Protein AF-A0A1Y2CUV8-F1 (afdb_monomer_lite)

Organism: NCBI:txid329046

Structure (mmCIF, N/CA/C/O backbone):
data_AF-A0A1Y2CUV8-F1
#
_entry.id   AF-A0A1Y2CUV8-F1
#
loop_
_atom_site.group_PDB
_atom_site.id
_atom_site.type_symbol
_atom_site.label_atom_id
_atom_site.label_alt_id
_atom_site.label_comp_id
_atom_site.label_asym_id
_atom_site.label_entity_id
_atom_site.label_seq_id
_atom_site.pdbx_PDB_ins_code
_atom_site.Cartn_x
_atom_site.Cartn_y
_atom_site.Cartn_z
_atom_site.occupancy
_atom_site.B_iso_or_equiv
_atom_site.auth_seq_id
_atom_site.auth_comp_id
_atom_site.auth_asym_id
_atom_site.auth_atom_id
_atom_site.pdbx_PDB_model_num
ATOM 1 N N . MET A 1 1 ? -48.046 17.787 11.087 1.00 40.00 1 MET A N 1
ATOM 2 C CA . MET A 1 1 ? -46.856 18.541 11.528 1.00 40.00 1 MET A CA 1
ATOM 3 C C . MET A 1 1 ? -45.745 17.521 11.747 1.00 40.00 1 MET A C 1
ATOM 5 O O . MET A 1 1 ? -45.684 16.914 12.805 1.00 40.00 1 MET A O 1
ATOM 9 N N . ILE A 1 2 ? -44.999 17.199 10.686 1.00 38.56 2 ILE A N 1
ATOM 10 C CA . ILE A 1 2 ? -43.924 16.197 10.710 1.00 38.56 2 ILE A CA 1
ATOM 11 C C . ILE A 1 2 ? -42.654 16.958 11.078 1.00 38.56 2 ILE A C 1
ATOM 13 O O . ILE A 1 2 ? -42.195 17.801 10.313 1.00 38.56 2 ILE A O 1
ATOM 17 N N . LEU A 1 3 ? -42.165 16.726 12.292 1.00 43.28 3 LEU A N 1
ATOM 18 C CA . LEU A 1 3 ? -40.929 17.305 12.794 1.00 43.28 3 LEU A CA 1
ATOM 19 C C . LEU A 1 3 ? -39.775 16.617 12.051 1.00 43.28 3 LEU A C 1
ATOM 21 O O . LEU A 1 3 ? -39.407 15.490 12.374 1.00 43.28 3 LEU A O 1
ATOM 25 N N . ALA A 1 4 ? -39.266 17.266 11.004 1.00 44.38 4 ALA A N 1
ATOM 26 C CA . ALA A 1 4 ? -38.033 16.868 10.341 1.00 44.38 4 ALA A CA 1
ATOM 27 C C . ALA A 1 4 ? -36.888 17.077 11.338 1.00 44.38 4 ALA A C 1
ATOM 29 O O . ALA A 1 4 ? -36.405 18.190 11.535 1.00 44.38 4 ALA A O 1
ATOM 30 N N . LEU A 1 5 ? -36.527 16.005 12.040 1.00 42.97 5 LEU A N 1
ATOM 31 C CA . LEU A 1 5 ? -35.374 15.971 12.921 1.00 42.97 5 LEU A CA 1
ATOM 32 C C . LEU A 1 5 ? -34.133 15.900 12.028 1.00 42.97 5 LEU A C 1
ATOM 34 O O . LEU A 1 5 ? -33.673 14.823 11.655 1.00 42.97 5 LEU A O 1
ATOM 38 N N . THR A 1 6 ? -33.633 17.064 11.623 1.00 44.31 6 THR A N 1
ATOM 39 C CA . THR A 1 6 ? -32.344 17.199 10.949 1.00 44.31 6 THR A CA 1
ATOM 40 C C . THR A 1 6 ? -31.265 16.835 11.967 1.00 44.31 6 THR A C 1
ATOM 42 O O . THR A 1 6 ? -30.785 17.686 12.715 1.00 44.31 6 THR A O 1
ATOM 45 N N . LEU A 1 7 ? -30.925 15.546 12.060 1.00 41.03 7 LEU A N 1
ATOM 46 C CA . LEU A 1 7 ? -29.705 15.103 12.723 1.00 41.03 7 LEU A CA 1
ATOM 47 C C . LEU A 1 7 ? -28.534 15.667 11.919 1.00 41.03 7 LEU A C 1
ATOM 49 O O . LEU A 1 7 ? -28.074 15.073 10.948 1.00 41.03 7 LEU A O 1
ATOM 53 N N . PHE A 1 8 ? -28.062 16.841 12.331 1.00 37.88 8 PHE A N 1
ATOM 54 C CA . PHE A 1 8 ? -26.683 17.224 12.102 1.00 37.88 8 PHE A CA 1
ATOM 55 C C . PHE A 1 8 ? -25.833 16.195 12.844 1.00 37.88 8 PHE A C 1
ATOM 57 O O . PHE A 1 8 ? -25.572 16.328 14.039 1.00 37.88 8 PHE A O 1
ATOM 64 N N . PHE A 1 9 ? -25.430 15.138 12.140 1.00 38.78 9 PHE A N 1
ATOM 65 C CA . PHE A 1 9 ? -24.217 14.430 12.499 1.00 38.78 9 PHE A CA 1
ATOM 66 C C . PHE A 1 9 ? -23.108 15.466 12.384 1.00 38.78 9 PHE A C 1
ATOM 68 O O . PHE A 1 9 ? -22.602 15.749 11.299 1.00 38.78 9 PHE A O 1
ATOM 75 N N . ILE A 1 10 ? -22.788 16.100 13.512 1.00 39.91 10 ILE A N 1
ATOM 76 C CA . ILE A 1 10 ? -21.506 16.754 13.697 1.00 39.91 10 ILE A CA 1
ATOM 77 C C . ILE A 1 10 ? -20.516 15.603 13.590 1.00 39.91 10 ILE A C 1
ATOM 79 O O . ILE A 1 10 ? -20.228 14.913 14.568 1.00 39.91 10 ILE A O 1
ATOM 83 N N . SER A 1 11 ? -20.086 15.334 12.358 1.00 42.62 11 SER A N 1
ATOM 84 C CA . SER A 1 11 ? -18.884 14.578 12.085 1.00 42.62 11 SER A CA 1
ATOM 85 C C . SER A 1 11 ? -17.785 15.417 12.703 1.00 42.62 11 SER A C 1
ATOM 87 O O . SER A 1 11 ? -17.250 16.335 12.084 1.00 42.62 11 SER A O 1
ATOM 89 N N . SER A 1 12 ? -17.553 15.189 13.993 1.00 43.88 12 SER A N 1
ATOM 90 C CA . SER A 1 12 ? -16.354 15.623 14.674 1.00 43.88 12 SER A CA 1
ATOM 91 C C . SER A 1 12 ? -15.252 14.865 13.957 1.00 43.88 12 SER A C 1
ATOM 93 O O . SER A 1 12 ? -14.892 13.764 14.364 1.00 43.88 12 SER A O 1
ATOM 95 N N . ALA A 1 13 ? -14.789 15.408 12.830 1.00 48.25 13 ALA A N 1
ATOM 96 C CA . ALA A 1 13 ? -13.475 15.137 12.294 1.00 48.25 13 ALA A CA 1
ATOM 97 C C . ALA A 1 13 ? -12.534 15.525 13.434 1.00 48.25 13 ALA A C 1
ATOM 99 O O . ALA A 1 13 ? -12.176 16.688 13.610 1.00 48.25 13 ALA A O 1
ATOM 100 N N . SER A 1 14 ? -12.347 14.572 14.347 1.00 52.50 14 SER A N 1
ATOM 101 C CA . SER A 1 14 ? -11.636 14.756 15.592 1.00 52.50 14 SER A CA 1
ATOM 102 C C . SER A 1 14 ? -10.249 15.169 15.177 1.00 52.50 14 SER A C 1
ATOM 104 O O . SER A 1 14 ? -9.612 14.431 14.423 1.00 52.50 14 SER A O 1
ATOM 106 N N . ALA A 1 15 ? -9.844 16.362 15.599 1.00 58.09 15 ALA A N 1
ATOM 107 C CA . ALA A 1 15 ? -8.539 16.909 15.297 1.00 58.09 15 ALA A CA 1
ATOM 108 C C . ALA A 1 15 ? -7.475 15.803 15.373 1.00 58.09 15 ALA A C 1
ATOM 110 O O . ALA A 1 15 ? -7.456 15.030 16.335 1.00 58.09 15 ALA A O 1
ATOM 111 N N . GLN A 1 16 ? -6.610 15.746 14.354 1.00 70.44 16 GLN A N 1
ATOM 112 C CA . GLN A 1 16 ? -5.454 14.844 14.247 1.00 70.44 16 GLN A CA 1
ATOM 113 C C . GLN A 1 16 ? -4.691 14.717 15.578 1.00 70.44 16 GLN A C 1
ATOM 115 O O . GLN A 1 16 ? -4.177 13.652 15.925 1.00 70.44 16 GLN A O 1
ATOM 120 N N . TYR A 1 17 ? -4.698 15.816 16.334 1.00 78.62 17 TYR A N 1
ATOM 121 C CA . TYR A 1 17 ? -4.107 15.985 17.639 1.00 78.62 17 TYR A CA 1
ATOM 122 C C . TYR A 1 17 ? -5.099 16.631 18.616 1.00 78.62 17 TYR A C 1
ATOM 124 O O . TYR A 1 17 ? -5.660 17.694 18.346 1.00 78.62 17 TYR A O 1
ATOM 132 N N . THR A 1 18 ? -5.273 16.027 19.789 1.00 82.69 18 THR A N 1
ATOM 133 C CA . THR A 1 18 ? -5.926 16.655 20.945 1.00 82.69 18 THR A CA 1
ATOM 134 C C . THR A 1 18 ? -5.019 16.493 22.166 1.00 82.69 18 THR A C 1
ATOM 136 O O . THR A 1 18 ? -4.796 15.357 22.589 1.00 82.69 18 THR A O 1
ATOM 139 N N . PRO A 1 19 ? -4.497 17.582 22.769 1.00 83.25 19 PRO A N 1
ATOM 140 C CA . PRO A 1 19 ? -3.666 17.490 23.969 1.00 83.25 19 PRO A CA 1
ATOM 141 C C . PRO A 1 19 ? -4.348 16.678 25.080 1.00 83.25 19 PRO A C 1
ATOM 143 O O . PRO A 1 19 ? -5.466 16.992 25.486 1.00 83.25 19 PRO A O 1
ATOM 146 N N . GLY A 1 20 ? -3.682 15.627 25.567 1.00 84.44 20 GLY A N 1
ATOM 147 C CA . GLY A 1 20 ? -4.228 14.724 26.594 1.00 84.44 20 GLY A CA 1
ATOM 148 C C . GLY A 1 20 ? -5.343 13.783 26.112 1.00 84.44 20 GLY A C 1
ATOM 149 O O . GLY A 1 20 ? -5.935 13.078 26.927 1.00 84.44 20 GLY A O 1
ATOM 150 N N . GLY A 1 21 ? -5.635 13.771 24.810 1.00 88.19 21 GLY A N 1
ATOM 151 C CA . GLY A 1 21 ? -6.580 12.860 24.178 1.00 88.19 21 GLY A CA 1
ATOM 152 C C . GLY A 1 21 ? -6.030 11.438 23.983 1.00 88.19 21 GLY A C 1
ATOM 153 O O . GLY A 1 21 ? -4.902 11.129 24.385 1.00 88.19 21 GLY A O 1
ATOM 154 N N . PRO A 1 22 ? -6.823 10.548 23.360 1.00 90.38 22 PRO A N 1
ATOM 155 C CA . PRO A 1 22 ? -6.358 9.216 22.980 1.00 90.38 22 PRO A CA 1
ATOM 156 C C . PRO A 1 22 ? -5.118 9.286 22.076 1.00 90.38 22 PRO A C 1
ATOM 158 O O . PRO A 1 22 ? -4.908 10.262 21.362 1.00 90.38 22 PRO A O 1
ATOM 161 N N . THR A 1 23 ? -4.288 8.242 22.118 1.00 92.38 23 THR A N 1
ATOM 162 C CA . THR A 1 23 ? -3.037 8.167 21.348 1.00 92.38 23 THR A CA 1
ATOM 163 C C . THR A 1 23 ? -2.985 6.872 20.552 1.00 92.38 23 THR A C 1
ATOM 165 O O . THR A 1 23 ? -3.109 5.788 21.124 1.00 92.38 23 THR A O 1
ATOM 168 N N . GLN A 1 24 ? -2.788 6.984 19.241 1.00 91.00 24 GLN A N 1
ATOM 169 C CA . GLN A 1 24 ? -2.508 5.846 18.376 1.00 91.00 24 GLN A CA 1
ATOM 170 C C . GLN A 1 24 ? -1.082 5.350 18.635 1.00 91.00 24 GLN A C 1
ATOM 172 O O . GLN A 1 24 ? -0.144 6.136 18.778 1.00 91.00 24 GLN A O 1
ATOM 177 N N . ALA A 1 25 ? -0.905 4.030 18.688 1.00 89.94 25 ALA A N 1
ATOM 178 C CA . ALA A 1 25 ? 0.409 3.440 18.915 1.00 89.94 25 ALA A CA 1
ATOM 179 C C . ALA A 1 25 ? 1.427 3.907 17.855 1.00 89.94 25 ALA A C 1
ATOM 181 O O . ALA A 1 25 ? 1.140 3.889 16.661 1.00 89.94 25 ALA A O 1
ATOM 182 N N . GLY A 1 26 ? 2.617 4.311 18.310 1.00 88.12 26 GLY A N 1
ATOM 183 C CA . GLY A 1 26 ? 3.701 4.807 17.454 1.00 88.12 26 GLY A CA 1
ATOM 184 C C . GLY A 1 26 ? 3.678 6.316 17.171 1.00 88.12 26 GLY A C 1
ATOM 185 O O . GLY A 1 26 ? 4.661 6.828 16.632 1.00 88.12 26 GLY A O 1
ATOM 186 N N . LEU A 1 27 ? 2.623 7.031 17.583 1.00 90.12 27 LEU A N 1
ATOM 187 C CA . LEU A 1 27 ? 2.508 8.488 17.458 1.00 90.12 27 LEU A CA 1
ATOM 188 C C . LEU A 1 27 ? 2.759 9.216 18.796 1.00 90.12 27 LEU A C 1
ATOM 190 O O . LEU A 1 27 ? 2.690 8.594 19.862 1.00 90.12 27 LEU A O 1
ATOM 194 N N . PRO A 1 28 ? 3.047 10.533 18.767 1.00 91.19 28 PRO A N 1
ATOM 195 C CA . PRO A 1 28 ? 3.133 11.362 19.969 1.00 91.19 28 PRO A CA 1
ATOM 196 C C . PRO A 1 28 ? 1.834 11.376 20.803 1.00 91.19 28 PRO A C 1
ATOM 198 O O . PRO A 1 28 ? 0.748 11.153 20.263 1.00 91.19 28 PRO A O 1
ATOM 201 N N . PRO A 1 29 ? 1.902 11.681 22.116 1.00 93.06 29 PRO A N 1
ATOM 202 C CA . PRO A 1 29 ? 0.719 11.759 22.973 1.00 93.06 29 PRO A CA 1
ATOM 203 C C . PRO A 1 29 ? -0.353 12.705 22.424 1.00 93.06 29 PRO A C 1
ATOM 205 O O . PRO A 1 29 ? -0.063 13.856 22.122 1.00 93.06 29 PRO A O 1
ATOM 208 N N . GLY A 1 30 ? -1.597 12.236 22.349 1.00 90.25 30 GLY A N 1
ATOM 209 C CA . GLY A 1 30 ? -2.744 12.990 21.837 1.00 90.25 30 GLY A CA 1
ATOM 210 C C . GLY A 1 30 ? -2.946 12.908 20.322 1.00 90.25 30 GLY A C 1
ATOM 211 O O . GLY A 1 30 ? -3.922 13.469 19.829 1.00 90.25 30 GLY A O 1
ATOM 212 N N . CYS A 1 31 ? -2.059 12.228 19.588 1.00 89.81 31 CYS A N 1
ATOM 213 C CA . CYS A 1 31 ? -2.185 12.009 18.148 1.00 89.81 31 CYS A CA 1
ATOM 214 C C . CYS A 1 31 ? -2.907 10.699 17.837 1.00 89.81 31 CYS A C 1
ATOM 216 O O . CYS A 1 31 ? -2.536 9.640 18.345 1.00 89.81 31 CYS A O 1
ATOM 218 N N . VAL A 1 32 ? -3.909 10.751 16.960 1.00 88.62 32 VAL A N 1
ATOM 219 C CA . VAL A 1 32 ? -4.725 9.579 16.576 1.00 88.62 32 VAL A CA 1
ATOM 220 C C . VAL A 1 32 ? -4.541 9.143 15.120 1.00 88.62 32 VAL A C 1
ATOM 222 O O . VAL A 1 32 ? -5.131 8.152 14.696 1.00 88.62 32 VAL A O 1
ATOM 225 N N . GLY A 1 33 ? -3.717 9.860 14.363 1.00 82.69 33 GLY A N 1
ATOM 226 C CA . GLY A 1 33 ? -3.325 9.537 12.997 1.00 82.69 33 GLY A CA 1
ATOM 227 C C . GLY A 1 33 ? -2.499 10.662 12.400 1.00 82.69 33 GLY A C 1
ATOM 228 O O . GLY A 1 33 ? -2.077 11.581 13.105 1.00 82.69 33 GLY A O 1
ATOM 229 N N . SER A 1 34 ? -2.288 10.590 11.098 1.00 70.19 34 SER A N 1
ATOM 230 C CA . SER A 1 34 ? -1.404 11.504 10.387 1.00 70.19 34 SER A CA 1
ATOM 231 C C . SER A 1 34 ? -2.132 12.474 9.455 1.00 70.19 34 SER A C 1
ATOM 233 O O . SER A 1 34 ? -1.503 13.133 8.635 1.00 70.19 34 SER A O 1
ATOM 235 N N . TYR A 1 35 ? -3.458 12.587 9.594 1.00 67.88 35 TYR A N 1
ATOM 236 C CA . TYR A 1 35 ? -4.241 13.361 8.645 1.00 67.88 35 TYR A CA 1
ATOM 237 C C . TYR A 1 35 ? -3.972 14.863 8.739 1.00 67.88 35 TYR A C 1
ATOM 239 O O . TYR A 1 35 ? -4.232 15.460 9.786 1.00 67.88 35 TYR A O 1
ATOM 247 N N . PRO A 1 36 ? -3.548 15.493 7.645 1.00 59.38 36 PRO A N 1
ATOM 248 C CA . PRO A 1 36 ? -3.366 16.930 7.600 1.00 59.38 36 PRO A CA 1
ATOM 249 C C . PRO A 1 36 ? -4.721 17.657 7.752 1.00 59.38 36 PRO A C 1
ATOM 251 O O . PRO A 1 36 ? -5.734 17.252 7.189 1.00 59.38 36 PRO A O 1
ATOM 254 N N . ASP A 1 37 ? -4.765 18.729 8.551 1.00 66.19 37 ASP A N 1
ATOM 255 C CA . ASP A 1 37 ? -5.958 19.574 8.754 1.00 66.19 37 ASP A CA 1
ATOM 256 C C . ASP A 1 37 ? -6.556 20.003 7.394 1.00 66.19 37 ASP A C 1
ATOM 258 O O . ASP A 1 37 ? -5.984 20.844 6.703 1.00 66.19 37 ASP A O 1
ATOM 262 N N . ILE A 1 38 ? -7.693 19.411 6.988 1.00 64.81 38 ILE A N 1
ATOM 263 C CA . ILE A 1 38 ? -8.296 19.606 5.653 1.00 64.81 38 ILE A CA 1
ATOM 264 C C . ILE A 1 38 ? -8.525 21.096 5.336 1.00 64.81 38 ILE A C 1
ATOM 266 O O . ILE A 1 38 ? -8.096 21.546 4.266 1.00 64.81 38 ILE A O 1
ATOM 270 N N . PRO A 1 39 ? -9.162 21.899 6.219 1.00 70.81 39 PRO A N 1
ATOM 271 C CA . PRO A 1 39 ? -9.227 23.349 6.049 1.00 70.81 39 PRO A CA 1
ATOM 272 C C . PRO A 1 39 ? -7.868 24.001 5.778 1.00 70.81 39 PRO A C 1
ATOM 274 O O . PRO A 1 39 ? -7.750 24.824 4.866 1.00 70.81 39 PRO A O 1
ATOM 277 N N . LYS A 1 40 ? -6.834 23.623 6.535 1.00 71.88 40 LYS A N 1
ATOM 278 C CA . LYS A 1 40 ? -5.474 24.144 6.362 1.00 71.88 40 LYS A CA 1
ATOM 279 C C . LYS A 1 40 ? -4.867 23.727 5.027 1.00 71.88 40 LYS A C 1
ATOM 281 O O . LYS A 1 40 ? -4.256 24.564 4.367 1.00 71.88 40 LYS A O 1
ATOM 286 N N . CYS A 1 41 ? -5.054 22.488 4.592 1.00 69.00 41 CYS A N 1
ATOM 287 C CA . CYS A 1 41 ? -4.571 22.037 3.293 1.00 69.00 41 CYS A CA 1
ATOM 288 C C . CYS A 1 41 ? -5.210 22.800 2.152 1.00 69.00 41 CYS A C 1
ATOM 290 O O . CYS A 1 41 ? -4.512 23.330 1.294 1.00 69.00 41 CYS A O 1
ATOM 292 N N . ARG A 1 42 ? -6.540 22.916 2.172 1.00 67.75 42 ARG A N 1
ATOM 293 C CA . ARG A 1 42 ? -7.285 23.656 1.158 1.00 67.75 42 ARG A CA 1
ATOM 294 C C . ARG A 1 42 ? -6.805 25.105 1.077 1.00 67.75 42 ARG A C 1
ATOM 296 O O . ARG A 1 42 ? -6.646 25.637 -0.016 1.00 67.75 42 ARG A O 1
ATOM 303 N N . ALA A 1 43 ? -6.518 25.726 2.223 1.00 76.06 43 ALA A N 1
ATOM 304 C CA . ALA A 1 43 ? -5.980 27.084 2.290 1.00 76.06 43 ALA A CA 1
ATOM 305 C C . ALA A 1 43 ? -4.546 27.218 1.741 1.00 76.06 43 ALA A C 1
ATOM 307 O O . ALA A 1 43 ? -4.158 28.310 1.333 1.00 76.06 43 ALA A O 1
ATOM 308 N N . ASN A 1 44 ? -3.771 26.132 1.707 1.00 68.44 44 ASN A N 1
ATOM 309 C CA . ASN A 1 44 ? -2.377 26.118 1.262 1.00 68.44 44 ASN A CA 1
ATOM 310 C C . ASN A 1 44 ? -2.171 25.297 -0.025 1.00 68.44 44 ASN A C 1
ATOM 312 O O . ASN A 1 44 ? -1.088 24.763 -0.253 1.00 68.44 44 ASN A O 1
ATOM 316 N N . ASN A 1 45 ? -3.198 25.193 -0.878 1.00 65.44 45 ASN A N 1
ATOM 317 C CA . ASN A 1 45 ? -3.139 24.447 -2.143 1.00 65.44 45 ASN A CA 1
ATOM 318 C C . ASN A 1 45 ? -2.631 23.003 -1.959 1.00 65.44 45 ASN A C 1
ATOM 320 O O . ASN A 1 45 ? -1.755 22.540 -2.687 1.00 65.44 45 ASN A O 1
ATOM 324 N N . TRP A 1 46 ? -3.159 22.338 -0.929 1.00 61.38 46 TRP A N 1
ATOM 325 C CA . TRP A 1 46 ? -2.853 20.964 -0.523 1.00 61.38 46 TRP A CA 1
ATOM 326 C C . TRP A 1 46 ? -1.410 20.721 -0.061 1.00 61.38 46 TRP A C 1
ATOM 328 O O . TRP A 1 46 ? -1.017 19.584 0.162 1.00 61.38 46 TRP A O 1
ATOM 338 N N . PHE A 1 47 ? -0.642 21.787 0.174 1.00 62.56 47 PHE A N 1
ATOM 339 C CA . PHE A 1 47 ? 0.697 21.732 0.753 1.00 62.56 47 PHE A CA 1
ATOM 340 C C . PHE A 1 47 ? 0.661 22.192 2.214 1.00 62.56 47 PHE A C 1
ATOM 342 O O . PHE A 1 47 ? 0.230 23.305 2.493 1.00 62.56 47 PHE A O 1
ATOM 349 N N . ILE A 1 48 ? 1.137 21.390 3.171 1.00 64.00 48 ILE A N 1
ATOM 350 C CA . ILE A 1 48 ? 1.314 21.867 4.553 1.00 64.00 48 ILE A CA 1
ATOM 351 C C . ILE A 1 48 ? 2.785 22.249 4.770 1.00 64.00 48 ILE A C 1
ATOM 353 O O . ILE A 1 48 ? 3.637 21.365 4.801 1.00 64.00 48 ILE A O 1
ATOM 357 N N . PRO A 1 49 ? 3.105 23.547 4.948 1.00 65.56 49 PRO A N 1
ATOM 358 C CA . PRO A 1 49 ? 4.480 23.990 5.192 1.00 65.56 49 PRO A CA 1
ATOM 359 C C . PRO A 1 49 ? 4.959 23.727 6.627 1.00 65.56 49 PRO A C 1
ATOM 361 O O . PRO A 1 49 ? 6.158 23.779 6.896 1.00 65.56 49 PRO A O 1
ATOM 364 N N . ASP A 1 50 ? 4.032 23.487 7.553 1.00 72.88 50 ASP A N 1
ATOM 365 C CA . ASP A 1 50 ? 4.344 23.306 8.967 1.00 72.88 50 ASP A CA 1
ATOM 366 C C . ASP A 1 50 ? 4.751 21.862 9.268 1.00 72.88 50 ASP A C 1
ATOM 368 O O . ASP A 1 50 ? 4.217 20.918 8.688 1.00 72.88 50 ASP A O 1
ATOM 372 N N . ALA A 1 51 ? 5.659 21.685 10.228 1.00 75.69 51 ALA A N 1
ATOM 373 C CA . ALA A 1 51 ? 6.005 20.359 10.726 1.00 75.69 51 ALA A CA 1
ATOM 374 C C . ALA A 1 51 ? 4.764 19.661 11.311 1.00 75.69 51 ALA A C 1
ATOM 376 O O . ALA A 1 51 ? 4.028 20.273 12.089 1.00 75.69 51 ALA A O 1
ATOM 377 N N . ASP A 1 52 ? 4.551 18.388 10.960 1.00 79.75 52 ASP A N 1
ATOM 378 C CA . ASP A 1 52 ? 3.445 17.603 11.511 1.00 79.75 52 ASP A CA 1
ATOM 379 C C . ASP A 1 52 ? 3.680 17.361 13.018 1.00 79.75 52 ASP A C 1
ATOM 381 O O . ASP A 1 52 ? 4.640 16.671 13.382 1.00 79.75 52 ASP A O 1
ATOM 385 N N . PRO A 1 53 ? 2.831 17.897 13.921 1.00 81.38 53 PRO A N 1
ATOM 386 C CA . PRO A 1 53 ? 2.948 17.633 15.356 1.00 81.38 53 PRO A CA 1
ATOM 387 C C . PRO A 1 53 ? 2.774 16.148 15.708 1.00 81.38 53 PRO A C 1
ATOM 389 O O . PRO A 1 53 ? 3.184 15.731 16.791 1.00 81.38 53 PRO A O 1
ATOM 392 N N . CYS A 1 54 ? 2.189 15.358 14.808 1.00 85.38 54 CYS A N 1
ATOM 393 C CA . CYS A 1 54 ? 2.011 13.920 14.930 1.00 85.38 54 CYS A CA 1
ATOM 394 C C . CYS A 1 54 ? 3.064 13.105 14.176 1.00 85.38 54 CYS A C 1
ATOM 396 O O . CYS A 1 54 ? 2.861 11.907 13.972 1.00 85.38 54 CYS A O 1
ATOM 398 N N . TYR A 1 55 ? 4.204 13.712 13.823 1.00 86.44 55 TYR A N 1
ATOM 399 C CA . TYR A 1 55 ? 5.344 12.970 13.294 1.00 86.44 55 TYR A CA 1
ATOM 400 C C . TYR A 1 55 ? 5.717 11.806 14.235 1.00 86.44 55 TYR A C 1
ATOM 402 O O . TYR A 1 55 ? 5.852 12.023 15.446 1.00 86.44 55 TYR A O 1
ATOM 410 N N . PRO A 1 56 ? 5.878 10.570 13.725 1.00 86.75 56 PRO A N 1
ATOM 411 C CA . PRO A 1 56 ? 6.074 9.397 14.555 1.00 86.75 56 PRO A CA 1
ATOM 412 C C . PRO A 1 56 ? 7.305 9.538 15.437 1.00 86.75 56 PRO A C 1
ATOM 414 O O . PRO A 1 56 ? 8.368 9.977 15.006 1.00 86.75 56 PRO A O 1
ATOM 417 N N . VAL A 1 57 ? 7.194 9.051 16.669 1.00 86.31 57 VAL A N 1
ATOM 418 C CA . VAL A 1 57 ? 8.343 8.937 17.586 1.00 86.31 57 VAL A CA 1
ATOM 419 C C . VAL A 1 57 ? 9.221 7.716 17.270 1.00 86.31 57 VAL A C 1
ATOM 421 O O . VAL A 1 57 ? 10.147 7.395 18.011 1.00 86.31 57 VAL A O 1
ATOM 424 N N . THR A 1 58 ? 8.898 7.004 16.189 1.00 87.69 58 THR A N 1
ATOM 425 C CA . THR A 1 58 ? 9.554 5.777 15.724 1.00 87.69 58 THR A CA 1
ATOM 426 C C . THR A 1 58 ? 10.169 5.988 14.337 1.00 87.69 58 THR A C 1
ATOM 428 O O . THR A 1 58 ? 10.185 7.102 13.818 1.00 87.69 58 THR A O 1
ATOM 431 N N . SER A 1 59 ? 10.731 4.935 13.739 1.00 89.50 59 SER A N 1
ATOM 432 C CA . SER A 1 59 ? 11.239 4.993 12.367 1.00 89.50 59 SER A CA 1
ATOM 433 C C . SER A 1 59 ? 10.119 5.257 11.362 1.00 89.50 59 SER A C 1
ATOM 435 O O . SER A 1 59 ? 9.008 4.759 11.530 1.00 89.50 59 SER A O 1
ATOM 437 N N . VAL A 1 60 ? 10.451 5.959 10.279 1.00 88.81 60 VAL A N 1
ATOM 438 C CA . VAL A 1 60 ? 9.617 6.045 9.077 1.00 88.81 60 VAL A CA 1
ATOM 439 C C . VAL A 1 60 ? 10.258 5.161 7.995 1.00 88.81 60 VAL A C 1
ATOM 441 O O . VAL A 1 60 ? 11.455 5.320 7.744 1.00 88.81 60 VAL A O 1
ATOM 444 N N . PRO A 1 61 ? 9.513 4.229 7.375 1.00 92.06 61 PRO A N 1
ATOM 445 C CA . PRO A 1 61 ? 8.090 3.966 7.592 1.00 92.06 61 PRO A CA 1
ATOM 446 C C . PRO A 1 61 ? 7.770 3.313 8.944 1.00 92.06 61 PRO A C 1
ATOM 448 O O . PRO A 1 61 ? 8.558 2.519 9.473 1.00 92.06 61 PRO A O 1
ATOM 451 N N . MET A 1 62 ? 6.599 3.638 9.494 1.00 92.56 62 MET A N 1
ATOM 452 C CA . MET A 1 62 ? 6.141 3.110 10.780 1.00 92.56 62 MET A CA 1
ATOM 453 C C . MET A 1 62 ? 5.942 1.590 10.723 1.00 92.56 62 MET A C 1
ATOM 455 O O . MET A 1 62 ? 5.475 1.073 9.702 1.00 92.56 62 MET A O 1
ATOM 459 N N . PRO A 1 63 ? 6.227 0.854 11.819 1.00 93.88 63 PRO A N 1
ATOM 460 C CA . PRO A 1 63 ? 5.814 -0.538 11.944 1.00 93.88 63 PRO A CA 1
ATOM 461 C C . PRO A 1 63 ? 4.326 -0.684 11.645 1.00 93.88 63 PRO A C 1
ATOM 463 O O . PRO A 1 63 ? 3.492 0.020 12.213 1.00 93.88 63 PRO A O 1
ATOM 466 N N . GLY A 1 64 ? 4.006 -1.601 10.741 1.00 94.38 64 GLY A N 1
ATOM 467 C CA . GLY A 1 64 ? 2.648 -1.827 10.284 1.00 94.38 64 GLY A CA 1
ATOM 468 C C . GLY A 1 64 ? 2.183 -0.939 9.135 1.00 94.38 64 GLY A C 1
ATOM 469 O O . GLY A 1 64 ? 1.069 -1.134 8.684 1.00 94.38 64 GLY A O 1
ATOM 470 N N . GLN A 1 65 ? 3.003 -0.025 8.622 1.00 94.62 65 GLN A N 1
ATOM 471 C CA . GLN A 1 65 ? 2.704 0.762 7.412 1.00 94.62 65 GLN A CA 1
ATOM 472 C C . GLN A 1 65 ? 3.760 0.547 6.316 1.00 94.62 65 GLN A C 1
ATOM 474 O O . GLN A 1 65 ? 3.943 1.363 5.412 1.00 94.62 65 GLN A O 1
ATOM 479 N N . GLN A 1 66 ? 4.504 -0.553 6.433 1.00 95.44 66 GLN A N 1
ATOM 480 C CA . GLN A 1 66 ? 5.521 -0.972 5.481 1.00 95.44 66 GLN A CA 1
ATOM 481 C C . GLN A 1 66 ? 4.920 -1.939 4.463 1.00 95.44 66 GLN A C 1
ATOM 483 O O . GLN A 1 66 ? 4.351 -2.966 4.847 1.00 95.44 66 GLN A O 1
ATOM 488 N N . VAL A 1 67 ? 5.059 -1.644 3.177 1.00 96.69 67 VAL A N 1
ATOM 489 C CA . VAL A 1 67 ? 4.615 -2.519 2.087 1.00 96.69 67 VAL A CA 1
ATOM 490 C C . VAL A 1 67 ? 5.799 -3.197 1.404 1.00 96.69 67 VAL A C 1
ATOM 492 O O . VAL A 1 67 ? 6.927 -2.706 1.441 1.00 96.69 67 VAL A O 1
ATOM 495 N N . TYR A 1 68 ? 5.553 -4.339 0.767 1.00 97.88 68 TYR A N 1
ATOM 496 C CA . TYR A 1 68 ? 6.530 -4.999 -0.097 1.00 97.88 68 TYR A CA 1
ATOM 497 C C . TYR A 1 68 ? 5.822 -5.764 -1.220 1.00 97.88 68 TYR A C 1
ATOM 499 O O . TYR A 1 68 ? 4.652 -6.125 -1.093 1.00 97.88 68 TYR A O 1
ATOM 507 N N . ILE A 1 69 ? 6.542 -6.047 -2.306 1.00 98.00 69 ILE A N 1
ATOM 508 C CA . ILE A 1 69 ? 6.105 -6.911 -3.408 1.00 98.00 69 ILE A CA 1
ATOM 509 C C . ILE A 1 69 ? 7.232 -7.887 -3.727 1.00 98.00 69 ILE A C 1
ATOM 511 O O . ILE A 1 69 ? 8.276 -7.493 -4.248 1.00 98.00 69 ILE A O 1
ATOM 515 N N . ARG A 1 70 ? 7.028 -9.172 -3.447 1.00 96.56 70 ARG A N 1
ATOM 516 C CA . ARG A 1 70 ? 7.961 -10.229 -3.853 1.00 96.56 70 ARG A CA 1
ATOM 517 C C . ARG A 1 70 ? 7.444 -10.971 -5.080 1.00 96.56 70 ARG A C 1
ATOM 519 O O . ARG A 1 70 ? 8.170 -11.098 -6.061 1.00 96.56 70 ARG A O 1
ATOM 526 N N . ASP A 1 71 ? 6.202 -11.433 -5.011 1.00 96.81 71 ASP A N 1
ATOM 527 C CA . ASP A 1 71 ? 5.502 -12.158 -6.070 1.00 96.81 71 ASP A CA 1
ATOM 528 C C . ASP A 1 71 ? 3.981 -12.043 -5.877 1.00 96.81 71 ASP A C 1
ATOM 530 O O . ASP A 1 71 ? 3.506 -11.350 -4.976 1.00 96.81 71 ASP A O 1
ATOM 534 N N . GLU A 1 72 ? 3.196 -12.704 -6.727 1.00 96.69 72 GLU A N 1
ATOM 535 C CA . GLU A 1 72 ? 1.734 -12.616 -6.714 1.00 96.69 72 GLU A CA 1
ATOM 536 C C . GLU A 1 72 ? 1.062 -13.279 -5.499 1.00 96.69 72 GLU A C 1
ATOM 538 O O . GLU A 1 72 ? -0.156 -13.199 -5.341 1.00 96.69 72 GLU A O 1
ATOM 543 N N . LYS A 1 73 ? 1.840 -13.940 -4.637 1.00 96.50 73 LYS A N 1
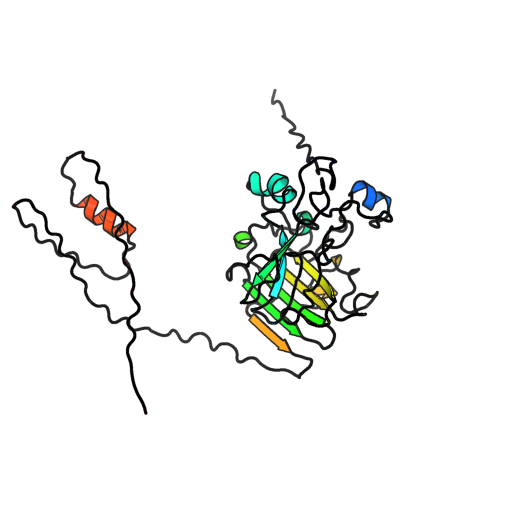ATOM 544 C CA . LYS A 1 73 ? 1.393 -14.613 -3.408 1.00 96.50 73 LYS A CA 1
ATOM 545 C C . LYS A 1 73 ? 2.066 -14.060 -2.153 1.00 96.50 73 LYS A C 1
ATOM 547 O O . LYS A 1 73 ? 1.704 -14.476 -1.057 1.00 96.50 73 LYS A O 1
ATOM 552 N N . ASN A 1 74 ? 3.040 -13.165 -2.300 1.00 97.06 74 ASN A N 1
ATOM 553 C CA . ASN A 1 74 ? 3.835 -12.592 -1.221 1.00 97.06 74 ASN A CA 1
ATOM 554 C C . ASN A 1 74 ? 3.983 -11.088 -1.458 1.00 97.06 74 ASN A C 1
ATOM 556 O O . ASN A 1 74 ? 4.915 -10.635 -2.130 1.00 97.06 74 ASN A O 1
ATOM 560 N N . PHE A 1 75 ? 3.040 -10.323 -0.923 1.00 97.94 75 PHE A N 1
ATOM 561 C CA . PHE A 1 75 ? 3.019 -8.867 -1.011 1.00 97.94 75 PHE A CA 1
ATOM 562 C C . PHE A 1 75 ? 2.160 -8.279 0.111 1.00 97.94 75 PHE A C 1
ATOM 564 O O . PHE A 1 75 ? 1.361 -8.992 0.724 1.00 97.94 75 PHE A O 1
ATOM 571 N N . CYS A 1 76 ? 2.296 -6.979 0.349 1.00 97.69 76 CYS A N 1
ATOM 572 C CA . CYS A 1 76 ? 1.395 -6.210 1.202 1.00 97.69 76 CYS A CA 1
ATOM 573 C C . CYS A 1 76 ? 0.775 -5.051 0.429 1.00 97.69 76 CYS A C 1
ATOM 575 O O . CYS A 1 76 ? 1.383 -4.556 -0.514 1.00 97.69 76 CYS A O 1
ATOM 577 N N . ILE A 1 77 ? -0.391 -4.604 0.876 1.00 95.56 77 ILE A N 1
ATOM 578 C CA . ILE A 1 77 ? -1.026 -3.346 0.465 1.00 95.56 77 ILE A CA 1
ATOM 579 C C . ILE A 1 77 ? -1.492 -2.606 1.716 1.00 95.56 77 ILE A C 1
ATOM 581 O O . ILE A 1 77 ? -1.812 -3.258 2.720 1.00 95.56 77 ILE A O 1
ATOM 585 N N . ASN A 1 78 ? -1.510 -1.279 1.689 1.00 94.19 78 ASN A N 1
ATOM 586 C CA . ASN A 1 78 ? -2.064 -0.507 2.790 1.00 94.19 78 ASN A CA 1
ATOM 587 C C . ASN A 1 78 ? -3.580 -0.416 2.648 1.00 94.19 78 ASN A C 1
ATOM 589 O O . ASN A 1 78 ? -4.128 -0.099 1.601 1.00 94.19 78 ASN A O 1
ATOM 593 N N . LEU A 1 79 ? -4.285 -0.739 3.727 1.00 94.12 79 LEU A N 1
ATOM 594 C CA . LEU A 1 79 ? -5.742 -0.686 3.774 1.00 94.12 79 LEU A CA 1
ATOM 595 C C . LEU A 1 79 ? -6.194 0.005 5.062 1.00 94.12 79 LEU A C 1
ATOM 597 O O . LEU A 1 79 ? -5.404 0.108 6.011 1.00 94.12 79 LEU A O 1
ATOM 601 N N . PRO A 1 80 ? -7.470 0.434 5.135 1.00 93.38 80 PRO A N 1
ATOM 602 C CA . PRO A 1 80 ? -8.053 0.955 6.362 1.00 93.38 80 PRO A CA 1
ATOM 603 C C . PRO A 1 80 ? -7.713 0.100 7.589 1.00 93.38 80 PRO A C 1
ATOM 605 O O . PRO A 1 80 ? -7.986 -1.101 7.618 1.00 93.38 80 PRO A O 1
ATOM 608 N N . ASN A 1 81 ? -7.109 0.713 8.611 1.00 94.44 81 ASN A N 1
ATOM 609 C CA . ASN A 1 81 ? -6.695 0.001 9.813 1.00 94.44 81 ASN A CA 1
ATOM 610 C C . ASN A 1 81 ? -7.911 -0.270 10.713 1.00 94.44 81 ASN A C 1
ATOM 612 O O . ASN A 1 81 ? -8.427 0.669 11.330 1.00 94.44 81 ASN A O 1
ATOM 616 N N . PRO A 1 82 ? -8.338 -1.533 10.898 1.00 94.88 82 PRO A N 1
ATOM 617 C CA . PRO A 1 82 ? -9.440 -1.852 11.793 1.00 94.88 82 PRO A CA 1
ATOM 618 C C . PRO A 1 82 ? -9.114 -1.533 13.249 1.00 94.88 82 PRO A C 1
ATOM 620 O O . PRO A 1 82 ? -10.026 -1.393 14.042 1.00 94.88 82 PRO A O 1
ATOM 623 N N . ASN A 1 83 ? -7.848 -1.376 13.631 1.00 94.69 83 ASN A N 1
ATOM 624 C CA . ASN A 1 83 ? -7.443 -1.019 14.992 1.00 94.69 83 ASN A CA 1
ATOM 625 C C . ASN A 1 83 ? -7.160 0.484 15.167 1.00 94.69 83 ASN A C 1
ATOM 627 O O . ASN A 1 83 ? -6.748 0.895 16.252 1.00 94.69 83 ASN A O 1
ATOM 631 N N . SER A 1 84 ? -7.356 1.308 14.130 1.00 92.50 84 SER A N 1
ATOM 632 C CA . SER A 1 84 ? -7.240 2.763 14.266 1.00 92.50 84 SER A CA 1
ATOM 633 C C . SER A 1 84 ? -8.366 3.299 15.144 1.00 92.50 84 SER A C 1
ATOM 635 O O . SER A 1 84 ? -9.538 2.989 14.923 1.00 92.50 84 SER A O 1
ATOM 637 N N . ILE A 1 85 ? -8.019 4.149 16.115 1.00 91.69 85 ILE A N 1
ATOM 638 C CA . ILE A 1 85 ? -8.995 4.802 17.003 1.00 91.69 85 ILE A CA 1
ATOM 639 C C . ILE A 1 85 ? -10.016 5.602 16.183 1.00 91.69 85 ILE A C 1
ATOM 641 O O . ILE A 1 85 ? -11.215 5.546 16.455 1.00 91.69 85 ILE A O 1
ATOM 645 N N . VAL A 1 86 ? -9.554 6.305 15.145 1.00 88.88 86 VAL A N 1
ATOM 646 C CA . VAL A 1 86 ? -10.421 7.098 14.263 1.00 88.88 86 VAL A CA 1
ATOM 647 C C . VAL A 1 86 ? -11.322 6.196 13.425 1.00 88.88 86 VAL A C 1
ATOM 649 O O . VAL A 1 86 ? -12.528 6.434 13.361 1.00 88.88 86 VAL A O 1
ATOM 652 N N . MET A 1 87 ? -10.777 5.128 12.836 1.00 91.38 87 MET A N 1
ATOM 653 C CA . MET A 1 87 ? -11.574 4.203 12.020 1.00 91.38 87 MET A CA 1
ATOM 654 C C . MET A 1 87 ? -12.623 3.459 12.849 1.00 91.38 87 MET A C 1
ATOM 656 O O . MET A 1 87 ? -13.761 3.292 12.408 1.00 91.38 87 MET A O 1
ATOM 660 N N . GLN A 1 88 ? -12.274 3.066 14.074 1.00 94.62 88 GLN A N 1
ATOM 661 C CA . GLN A 1 88 ? -13.202 2.447 15.015 1.00 94.62 88 GLN A CA 1
ATOM 662 C C . GLN A 1 88 ? -14.357 3.382 15.366 1.00 94.62 88 GLN A C 1
ATOM 664 O O . GLN A 1 88 ? -15.519 3.007 15.213 1.00 94.62 88 GLN A O 1
ATOM 669 N N . ASN A 1 89 ? -14.058 4.611 15.783 1.00 91.31 89 ASN A N 1
ATOM 670 C CA . ASN A 1 89 ? -15.076 5.561 16.233 1.00 91.31 89 ASN A CA 1
ATOM 671 C C . ASN A 1 89 ? -15.992 6.042 15.102 1.00 91.31 89 ASN A C 1
ATOM 673 O O . ASN A 1 89 ? -17.194 6.196 15.320 1.00 91.31 89 ASN A O 1
ATOM 677 N N . ASN A 1 90 ? -15.441 6.252 13.906 1.00 87.50 90 ASN A N 1
ATOM 678 C CA . ASN A 1 90 ? -16.189 6.841 12.798 1.00 87.50 90 ASN A CA 1
ATOM 679 C C . ASN A 1 90 ? -16.914 5.790 11.950 1.00 87.50 90 ASN A C 1
ATOM 681 O O . ASN A 1 90 ? -17.993 6.078 11.436 1.00 87.50 90 ASN A O 1
ATOM 685 N N . TYR A 1 91 ? -16.375 4.570 11.840 1.00 93.12 91 TYR A N 1
ATOM 686 C CA . TYR A 1 91 ? -16.917 3.552 10.939 1.00 93.12 91 TYR A CA 1
ATOM 687 C C . TYR A 1 91 ? -17.268 2.250 11.655 1.00 93.12 91 TYR A C 1
ATOM 689 O O . TYR A 1 91 ? -18.450 1.921 11.793 1.00 93.12 91 TYR A O 1
ATOM 697 N N . TYR A 1 92 ? -16.264 1.516 12.136 1.00 95.25 92 TYR A N 1
ATOM 698 C CA . TYR A 1 92 ? -16.448 0.112 12.507 1.00 95.25 92 TYR A CA 1
ATOM 699 C C . TYR A 1 92 ? -17.390 -0.093 13.702 1.00 95.25 92 TYR A C 1
ATOM 701 O O . TYR A 1 92 ? -18.258 -0.965 13.636 1.00 95.25 92 TYR A O 1
ATOM 709 N N . ASN A 1 93 ? -17.322 0.748 14.742 1.00 95.75 93 ASN A N 1
ATOM 710 C CA . ASN A 1 93 ? -18.230 0.662 15.898 1.00 95.75 93 ASN A CA 1
ATOM 711 C C . ASN A 1 93 ? -19.696 0.961 15.544 1.00 95.75 93 ASN A C 1
ATOM 713 O O . ASN A 1 93 ? -20.599 0.577 16.285 1.00 95.75 93 ASN A O 1
ATOM 717 N N . ASN A 1 94 ? -19.942 1.610 14.404 1.00 94.75 94 ASN A N 1
ATOM 718 C CA . ASN A 1 94 ? -21.279 1.927 13.904 1.00 94.75 94 ASN A CA 1
ATOM 719 C C . ASN A 1 94 ? -21.761 0.927 12.837 1.00 94.75 94 ASN A C 1
ATOM 721 O O . ASN A 1 94 ? -22.794 1.148 12.209 1.00 94.75 94 ASN A O 1
ATOM 725 N N . GLY A 1 95 ? -21.012 -0.157 12.593 1.00 95.94 95 GLY A N 1
ATOM 726 C CA . GLY A 1 95 ? -21.313 -1.124 11.534 1.00 95.94 95 GLY A CA 1
ATOM 727 C C . GLY A 1 95 ? -21.114 -0.573 10.118 1.00 95.94 95 GLY A C 1
ATOM 728 O O . GLY A 1 95 ? -21.601 -1.169 9.157 1.00 95.94 95 GLY A O 1
ATOM 729 N N . LEU A 1 96 ? -20.415 0.556 9.978 1.00 94.81 96 LEU A N 1
ATOM 730 C CA . LEU A 1 96 ? -20.055 1.144 8.693 1.00 94.81 96 LEU A CA 1
ATOM 731 C C . LEU A 1 96 ? -18.677 0.636 8.256 1.00 94.81 96 LEU A C 1
ATOM 733 O O . LEU A 1 96 ? -17.855 0.224 9.075 1.00 94.81 96 LEU A O 1
ATOM 737 N N . LYS A 1 97 ? -18.421 0.686 6.948 1.00 94.81 97 LYS A N 1
ATOM 738 C CA . LYS A 1 97 ? -17.131 0.327 6.355 1.00 94.81 97 LYS A CA 1
ATOM 739 C C . LYS A 1 97 ? -16.491 1.578 5.748 1.00 94.81 97 LYS A C 1
ATOM 741 O O . LYS A 1 97 ? -17.171 2.234 4.955 1.00 94.81 97 LYS A O 1
ATOM 746 N N . PRO A 1 98 ? -15.238 1.915 6.093 1.00 90.75 98 PRO A N 1
ATOM 747 C CA . PRO A 1 98 ? -14.549 3.042 5.480 1.00 90.75 98 PRO A CA 1
ATOM 748 C C . PRO A 1 98 ? -14.183 2.715 4.033 1.00 90.75 98 PRO A C 1
ATOM 750 O O . PRO A 1 98 ? -13.920 1.557 3.692 1.00 90.75 98 PRO A O 1
ATOM 753 N N . THR A 1 99 ? -14.153 3.738 3.187 1.00 87.81 99 THR A N 1
ATOM 754 C CA . THR A 1 99 ? -13.450 3.665 1.902 1.00 87.81 99 THR A CA 1
ATOM 755 C C . THR A 1 99 ? -11.940 3.774 2.109 1.00 87.81 99 THR A C 1
ATOM 757 O O . THR A 1 99 ? -11.486 4.194 3.171 1.00 87.81 99 THR A O 1
ATOM 760 N N . ILE A 1 100 ? -11.162 3.382 1.097 1.00 85.75 100 ILE A N 1
ATOM 761 C CA . ILE A 1 100 ? -9.694 3.512 1.110 1.00 85.75 100 ILE A CA 1
ATOM 762 C C . ILE A 1 100 ? -9.299 4.984 1.285 1.00 85.75 100 ILE A C 1
ATOM 764 O O . ILE A 1 100 ? -8.563 5.314 2.206 1.00 85.75 100 ILE A O 1
ATOM 768 N N . VAL A 1 101 ? -9.928 5.855 0.494 1.00 79.81 101 VAL A N 1
ATOM 769 C CA . VAL A 1 101 ? -9.827 7.321 0.541 1.00 79.81 101 VAL A CA 1
ATOM 770 C C . VAL A 1 101 ? -10.077 7.855 1.961 1.00 79.81 101 VAL A C 1
ATOM 772 O O . VAL A 1 101 ? -9.236 8.519 2.552 1.00 79.81 101 VAL A O 1
ATOM 775 N N . GLN A 1 102 ? -11.200 7.476 2.585 1.00 82.56 102 GLN A N 1
ATOM 776 C CA . GLN A 1 102 ? -11.549 7.916 3.947 1.00 82.56 102 GLN A CA 1
ATOM 777 C C . GLN A 1 102 ? -10.582 7.444 5.039 1.00 82.56 102 GLN A C 1
ATOM 779 O O . GLN A 1 102 ? -10.624 7.967 6.156 1.00 82.56 102 GLN A O 1
ATOM 784 N N . ALA A 1 103 ? -9.790 6.411 4.760 1.00 86.12 103 ALA A N 1
ATOM 785 C CA . ALA A 1 103 ? -8.831 5.859 5.697 1.00 86.12 103 ALA A CA 1
ATOM 786 C C . ALA A 1 103 ? -7.396 6.291 5.413 1.00 86.12 103 ALA A C 1
ATOM 788 O O . ALA A 1 103 ? -6.505 5.836 6.132 1.00 86.12 103 ALA A O 1
ATOM 789 N N . GLU A 1 104 ? -7.156 7.144 4.414 1.00 78.81 104 GLU A N 1
ATOM 790 C CA . GLU A 1 104 ? -5.839 7.721 4.175 1.00 78.81 104 GLU A CA 1
ATOM 791 C C . GLU A 1 104 ? -5.297 8.307 5.496 1.00 78.81 104 GLU A C 1
ATOM 793 O O . GLU A 1 104 ? -6.031 8.881 6.297 1.00 78.81 104 GLU A O 1
ATOM 798 N N . GLY A 1 105 ? -4.039 8.011 5.831 1.00 80.81 105 GLY A N 1
ATOM 799 C CA . GLY A 1 105 ? -3.428 8.357 7.128 1.00 80.81 105 GLY A CA 1
ATOM 800 C C . GLY A 1 105 ? -3.909 7.591 8.368 1.00 80.81 105 GLY A C 1
ATOM 801 O O . GLY A 1 105 ? -3.422 7.825 9.478 1.00 80.81 105 GLY A O 1
ATOM 802 N N . TYR A 1 106 ? -4.792 6.611 8.190 1.00 88.31 106 TYR A N 1
ATOM 803 C CA . TYR A 1 106 ? -5.235 5.656 9.208 1.00 88.31 106 TYR A CA 1
ATOM 804 C C . TYR A 1 106 ? -5.105 4.217 8.706 1.00 88.31 106 TYR A C 1
ATOM 806 O O . TYR A 1 106 ? -5.976 3.376 8.945 1.00 88.31 106 TYR A O 1
ATOM 814 N N . VAL A 1 107 ? -4.010 3.944 8.001 1.00 92.00 107 VAL A N 1
ATOM 815 C CA . VAL A 1 107 ? -3.788 2.684 7.297 1.00 92.00 107 VAL A CA 1
ATOM 816 C C . VAL A 1 107 ? -2.919 1.711 8.078 1.00 92.00 107 VAL A C 1
ATOM 818 O O . VAL A 1 107 ? -2.279 2.040 9.085 1.00 92.00 107 VAL A O 1
ATOM 821 N N . GLN A 1 108 ? -2.952 0.476 7.604 1.00 94.94 108 GLN A N 1
ATOM 822 C CA . GLN A 1 108 ? -2.182 -0.650 8.085 1.00 94.94 108 GLN A CA 1
ATOM 823 C C . GLN A 1 108 ? -1.875 -1.550 6.888 1.00 94.94 108 GLN A C 1
ATOM 825 O O . GLN A 1 108 ? -2.763 -1.832 6.088 1.00 94.94 108 GLN A O 1
ATOM 830 N N . SER A 1 109 ? -0.650 -2.048 6.792 1.00 96.31 109 SER A N 1
ATOM 831 C CA . SER A 1 109 ? -0.254 -3.034 5.798 1.00 96.31 109 SER A CA 1
ATOM 832 C C . SER A 1 109 ? -0.966 -4.351 6.060 1.00 96.31 109 SER A C 1
ATOM 834 O O . SER A 1 109 ? -0.822 -4.941 7.138 1.00 96.31 109 SER A O 1
ATOM 836 N N . PHE A 1 110 ? -1.673 -4.847 5.054 1.00 97.44 110 PHE A N 1
ATOM 837 C CA . PHE A 1 110 ? -2.225 -6.192 5.015 1.00 97.44 110 PHE A CA 1
ATOM 838 C C . PHE A 1 110 ? -1.438 -7.032 4.022 1.00 97.44 110 PHE A C 1
ATOM 840 O O . PHE A 1 110 ? -1.323 -6.671 2.854 1.00 97.44 110 PHE A O 1
ATOM 847 N N . CYS A 1 111 ? -0.913 -8.165 4.482 1.00 97.88 111 CYS A N 1
ATOM 848 C CA . CYS A 1 111 ? 0.022 -8.972 3.708 1.00 97.88 111 CYS A CA 1
ATOM 849 C C . CYS A 1 111 ? -0.523 -10.363 3.399 1.00 97.88 111 CYS A C 1
ATOM 851 O O . CYS A 1 111 ? -1.036 -11.057 4.285 1.00 97.88 111 CYS A O 1
ATOM 853 N N . VAL A 1 112 ? -0.350 -10.788 2.152 1.00 96.56 112 VAL A N 1
ATOM 854 C CA . VAL A 1 112 ? -0.507 -12.177 1.710 1.00 96.56 112 VAL A CA 1
ATOM 855 C C . VAL A 1 112 ? 0.868 -12.849 1.743 1.00 96.56 112 VAL A C 1
ATOM 857 O O . VAL A 1 112 ? 1.882 -12.200 1.492 1.00 96.56 112 VAL A O 1
ATOM 860 N N . GLY A 1 113 ? 0.899 -14.145 2.053 1.00 94.44 113 GLY A N 1
ATOM 861 C CA . GLY A 1 113 ? 2.115 -14.958 2.011 1.00 94.44 113 GLY A CA 1
ATOM 862 C C . GLY A 1 113 ? 2.690 -15.299 3.383 1.00 94.44 113 GLY A C 1
ATOM 863 O O . GLY A 1 113 ? 2.025 -15.194 4.419 1.00 94.44 113 GLY A O 1
ATOM 864 N N . ASP A 1 114 ? 3.934 -15.770 3.387 1.00 93.44 114 ASP A N 1
ATOM 865 C CA . ASP A 1 114 ? 4.584 -16.255 4.610 1.00 93.44 114 ASP A CA 1
ATOM 866 C C . ASP A 1 114 ? 5.254 -15.128 5.393 1.00 93.44 114 ASP A C 1
ATOM 868 O O . ASP A 1 114 ? 5.262 -15.155 6.626 1.00 93.44 114 ASP A O 1
ATOM 872 N N . TYR A 1 115 ? 5.766 -14.116 4.692 1.00 96.19 115 TYR A N 1
ATOM 873 C CA . TYR A 1 115 ? 6.438 -12.987 5.315 1.00 96.19 115 TYR A CA 1
ATOM 874 C C . TYR A 1 115 ? 5.447 -11.907 5.764 1.00 96.19 115 TYR A C 1
ATOM 876 O O . TYR A 1 115 ? 4.598 -11.459 4.993 1.00 96.19 115 TYR A O 1
ATOM 884 N N . LEU A 1 116 ? 5.590 -11.481 7.021 1.00 97.19 116 LEU A N 1
ATOM 885 C CA . LEU A 1 116 ? 4.793 -10.433 7.645 1.00 97.19 116 LEU A CA 1
ATOM 886 C C . LEU A 1 116 ? 5.741 -9.383 8.255 1.00 97.19 116 LEU A C 1
ATOM 888 O O . LEU A 1 116 ? 6.399 -9.696 9.254 1.00 97.19 116 LEU A O 1
ATOM 892 N N . PRO A 1 117 ? 5.841 -8.173 7.673 1.00 96.12 117 PRO A N 1
ATOM 893 C CA . PRO A 1 117 ? 6.618 -7.076 8.235 1.00 96.12 117 PRO A CA 1
ATOM 894 C C . PRO A 1 117 ? 6.179 -6.747 9.670 1.00 96.12 117 PRO A C 1
ATOM 896 O O . PRO A 1 117 ? 5.019 -6.982 10.031 1.00 96.12 117 PRO A O 1
ATOM 899 N N . PRO A 1 118 ? 7.070 -6.204 10.519 1.00 95.81 118 PRO A N 1
ATOM 900 C CA . PRO A 1 118 ? 6.729 -5.857 11.893 1.00 95.81 118 PRO A CA 1
ATOM 901 C C . PRO A 1 118 ? 5.496 -4.958 11.968 1.00 95.81 118 PRO A C 1
ATOM 903 O O . PRO A 1 118 ? 5.435 -3.911 11.334 1.00 95.81 118 PRO A O 1
ATOM 906 N N . GLY A 1 119 ? 4.514 -5.369 12.767 1.00 95.75 119 GLY A N 1
ATOM 907 C CA . GLY A 1 119 ? 3.269 -4.632 12.957 1.00 95.75 119 GLY A CA 1
ATOM 908 C C . GLY A 1 119 ? 2.221 -4.843 11.866 1.00 95.75 119 GLY A C 1
ATOM 909 O O . GLY A 1 119 ? 1.077 -4.497 12.126 1.00 95.75 119 GLY A O 1
ATOM 910 N N . ALA A 1 120 ? 2.552 -5.416 10.702 1.00 97.25 120 ALA A N 1
ATOM 911 C CA . ALA A 1 120 ? 1.592 -5.674 9.629 1.00 97.25 120 ALA A CA 1
ATOM 912 C C . ALA A 1 120 ? 0.536 -6.721 10.027 1.00 97.25 120 ALA A C 1
ATOM 914 O O . ALA A 1 120 ? 0.758 -7.572 10.894 1.00 97.25 120 ALA A O 1
ATOM 915 N N . MET A 1 121 ? -0.616 -6.689 9.359 1.00 97.44 121 MET A N 1
ATOM 916 C CA . MET A 1 121 ? -1.698 -7.652 9.543 1.00 97.44 121 MET A CA 1
ATOM 917 C C . MET A 1 121 ? -1.684 -8.707 8.438 1.00 97.44 121 MET A C 1
ATOM 919 O O . MET A 1 121 ? -1.364 -8.434 7.284 1.00 97.44 121 MET A O 1
ATOM 923 N N . ARG A 1 122 ? -2.046 -9.946 8.780 1.00 97.25 122 ARG A N 1
ATOM 924 C CA . ARG A 1 122 ? -2.208 -10.995 7.771 1.00 97.25 122 ARG A CA 1
ATOM 925 C C . ARG A 1 122 ? -3.523 -10.783 7.031 1.00 97.25 122 ARG A C 1
ATOM 927 O O . ARG A 1 122 ? -4.579 -10.686 7.653 1.00 97.25 122 ARG A O 1
ATOM 934 N N . MET A 1 123 ? -3.453 -10.744 5.710 1.00 95.75 123 MET A N 1
ATOM 935 C CA . MET A 1 123 ? -4.620 -10.701 4.848 1.00 95.75 123 MET A CA 1
ATOM 936 C C . MET A 1 123 ? -5.198 -12.109 4.678 1.00 95.75 123 MET A C 1
ATOM 938 O O . MET A 1 123 ? -4.452 -13.083 4.540 1.00 95.75 123 MET A O 1
ATOM 942 N N . SER A 1 124 ? -6.528 -12.235 4.675 1.00 89.94 124 SER A N 1
ATOM 943 C CA . SER A 1 124 ? -7.162 -13.501 4.295 1.00 89.94 124 SER A CA 1
ATOM 944 C C . SER A 1 124 ? -6.822 -13.828 2.841 1.00 89.94 124 SER A C 1
ATOM 946 O O . SER A 1 124 ? -6.920 -12.966 1.971 1.00 89.94 124 SER A O 1
ATOM 948 N N . SER A 1 125 ? -6.491 -15.086 2.551 1.00 80.94 125 SER A N 1
ATOM 949 C CA . SER A 1 125 ? -6.225 -15.531 1.178 1.00 80.94 125 SER A CA 1
ATOM 950 C C . SER A 1 125 ? -7.436 -15.387 0.253 1.00 80.94 125 SER A C 1
ATOM 952 O O . SER A 1 125 ? -7.263 -15.298 -0.955 1.00 80.94 125 SER A O 1
ATOM 954 N N . SER A 1 126 ? -8.654 -15.332 0.802 1.00 90.12 126 SER A N 1
ATOM 955 C CA . SER A 1 126 ? -9.880 -15.072 0.038 1.00 90.12 126 SER A CA 1
ATOM 956 C C . SER A 1 126 ? -10.092 -13.596 -0.298 1.00 90.12 126 SER A C 1
ATOM 958 O O . SER A 1 126 ? -11.000 -13.275 -1.055 1.00 90.12 126 SER A O 1
ATOM 960 N N . ALA A 1 127 ? -9.316 -12.697 0.309 1.00 95.75 127 ALA A N 1
ATOM 961 C CA . ALA A 1 127 ? -9.500 -11.262 0.162 1.00 95.75 127 ALA A CA 1
ATOM 962 C C . ALA A 1 127 ? -8.873 -10.713 -1.129 1.00 95.75 127 ALA A C 1
ATOM 964 O O . ALA A 1 127 ? -9.236 -9.628 -1.567 1.00 95.75 127 ALA A O 1
ATOM 965 N N . ILE A 1 128 ? -7.970 -11.474 -1.755 1.00 97.00 128 ILE A N 1
ATOM 966 C CA . ILE A 1 128 ? -7.388 -11.172 -3.064 1.00 97.00 128 ILE A CA 1
ATOM 967 C C . ILE A 1 128 ? -7.979 -12.131 -4.090 1.00 97.00 128 ILE A C 1
ATOM 969 O O . ILE A 1 128 ? -7.845 -13.349 -3.977 1.00 97.00 128 ILE A O 1
ATOM 973 N N . LEU A 1 129 ? -8.634 -11.567 -5.098 1.00 97.12 129 LEU A N 1
ATOM 974 C CA . LEU A 1 129 ? -9.298 -12.301 -6.173 1.00 97.12 129 LEU A CA 1
ATOM 975 C C . LEU A 1 129 ? -8.364 -12.512 -7.373 1.00 97.12 129 LEU A C 1
ATOM 977 O O . LEU A 1 129 ? -8.449 -13.539 -8.047 1.00 97.12 129 LEU A O 1
ATOM 981 N N . SER A 1 130 ? -7.466 -11.559 -7.629 1.00 97.75 130 SER A N 1
ATOM 982 C CA . SER A 1 130 ? -6.386 -11.684 -8.611 1.00 97.75 130 SER A CA 1
ATOM 983 C C . SER A 1 130 ? -5.173 -10.855 -8.207 1.00 97.75 130 SER A C 1
ATOM 985 O O . SER A 1 130 ? -5.323 -9.863 -7.496 1.00 97.75 130 SER A O 1
ATOM 987 N N . ALA A 1 131 ? -3.983 -11.257 -8.656 1.00 97.81 131 ALA A N 1
ATOM 988 C CA . ALA A 1 131 ? -2.740 -10.519 -8.446 1.00 97.81 131 ALA A CA 1
ATOM 989 C C . ALA A 1 131 ? -1.745 -10.763 -9.590 1.00 97.81 131 ALA A C 1
ATOM 991 O O . ALA A 1 131 ? -1.390 -11.896 -9.917 1.00 97.81 131 ALA A O 1
ATOM 992 N N . HIS A 1 132 ? -1.251 -9.685 -10.182 1.00 97.94 132 HIS A N 1
ATOM 993 C CA . HIS A 1 132 ? -0.347 -9.711 -11.322 1.00 97.94 132 HIS A CA 1
ATOM 994 C C . HIS A 1 132 ? 0.864 -8.839 -11.025 1.00 97.94 132 HIS A C 1
ATOM 996 O O . HIS A 1 132 ? 0.756 -7.616 -10.930 1.00 97.94 132 HIS A O 1
ATOM 1002 N N . VAL A 1 133 ? 2.020 -9.479 -10.877 1.00 97.75 133 VAL A N 1
ATOM 1003 C CA . VAL A 1 133 ? 3.286 -8.820 -10.569 1.00 97.75 133 VAL A CA 1
ATOM 1004 C C . VAL A 1 133 ? 4.157 -8.735 -11.814 1.00 97.75 133 VAL A C 1
ATOM 1006 O O . VAL A 1 133 ? 4.366 -9.731 -12.510 1.00 97.75 133 VAL A O 1
ATOM 1009 N N . VAL A 1 134 ? 4.701 -7.547 -12.066 1.00 96.81 134 VAL A N 1
ATOM 1010 C CA . VAL A 1 134 ? 5.715 -7.301 -13.093 1.00 96.81 134 VAL A CA 1
ATOM 1011 C C . VAL A 1 134 ? 6.918 -6.637 -12.438 1.00 96.81 134 VAL A C 1
ATOM 1013 O O . VAL A 1 134 ? 6.802 -5.573 -11.829 1.00 96.81 134 VAL A O 1
ATOM 1016 N N . LYS A 1 135 ? 8.081 -7.271 -12.553 1.00 96.88 135 LYS A N 1
ATOM 1017 C CA . LYS A 1 135 ? 9.338 -6.780 -11.994 1.00 96.88 135 LYS A CA 1
ATOM 1018 C C . LYS A 1 135 ? 10.220 -6.186 -13.087 1.00 96.88 135 LYS A C 1
ATOM 1020 O O . LYS A 1 135 ? 10.525 -6.857 -14.070 1.00 96.88 135 LYS A O 1
ATOM 1025 N N . TYR A 1 136 ? 10.658 -4.955 -12.861 1.00 95.69 136 TYR A N 1
ATOM 1026 C CA . TYR A 1 136 ? 11.660 -4.237 -13.642 1.00 95.69 136 TYR A CA 1
ATOM 1027 C C . TYR A 1 136 ? 12.918 -4.026 -12.789 1.00 95.69 136 TYR A C 1
ATOM 1029 O O . TYR A 1 136 ? 12.934 -4.339 -11.597 1.00 95.69 136 TYR A O 1
ATOM 1037 N N . ASP A 1 137 ? 13.969 -3.470 -13.389 1.00 93.56 137 ASP A N 1
ATOM 1038 C CA . ASP A 1 137 ? 15.219 -3.174 -12.676 1.00 93.56 137 ASP A CA 1
ATOM 1039 C C . ASP A 1 137 ? 15.030 -2.115 -11.580 1.00 93.56 137 ASP A C 1
ATOM 1041 O O . ASP A 1 137 ? 15.640 -2.196 -10.517 1.00 93.56 137 ASP A O 1
ATOM 1045 N N . ASN A 1 138 ? 14.179 -1.117 -11.830 1.00 95.31 138 ASN A N 1
ATOM 1046 C CA . ASN A 1 138 ? 14.025 0.070 -10.987 1.00 95.31 138 ASN A CA 1
ATOM 1047 C C . ASN A 1 138 ? 12.673 0.166 -10.258 1.00 95.31 138 ASN A C 1
ATOM 1049 O O . ASN A 1 138 ? 12.486 1.078 -9.452 1.00 95.31 138 ASN A O 1
ATOM 1053 N N . TYR A 1 139 ? 11.735 -0.744 -10.520 1.00 97.06 139 TYR A N 1
ATOM 1054 C CA . TYR A 1 139 ? 10.476 -0.853 -9.779 1.00 97.06 139 TYR A CA 1
ATOM 1055 C C . TYR A 1 139 ? 9.905 -2.272 -9.857 1.00 97.06 139 TYR A C 1
ATOM 1057 O O . TYR A 1 139 ? 10.178 -3.030 -10.790 1.00 97.06 139 TYR A O 1
ATOM 1065 N N . ILE A 1 140 ? 9.072 -2.626 -8.885 1.00 98.00 140 ILE A N 1
ATOM 1066 C CA . ILE A 1 140 ? 8.220 -3.815 -8.932 1.00 98.00 140 ILE A CA 1
ATOM 1067 C C . ILE A 1 140 ? 6.787 -3.327 -8.843 1.00 98.00 140 ILE A C 1
ATOM 1069 O O . ILE A 1 140 ? 6.460 -2.538 -7.963 1.00 98.00 140 ILE A O 1
ATOM 1073 N N . GLN A 1 141 ? 5.947 -3.781 -9.761 1.00 97.31 141 GLN A N 1
ATOM 1074 C CA . GLN A 1 141 ? 4.546 -3.407 -9.840 1.00 97.31 141 GLN A CA 1
ATOM 1075 C C . GLN A 1 141 ? 3.670 -4.612 -9.533 1.00 97.31 141 GLN A C 1
ATOM 1077 O O . GLN A 1 141 ? 3.942 -5.708 -10.014 1.00 97.31 141 GLN A O 1
ATOM 1082 N N . ILE A 1 142 ? 2.586 -4.395 -8.803 1.00 98.19 142 ILE A N 1
ATOM 1083 C CA . ILE A 1 142 ? 1.496 -5.347 -8.623 1.00 98.19 142 ILE A CA 1
ATOM 1084 C C . ILE A 1 142 ? 0.177 -4.678 -8.986 1.00 98.19 142 ILE A C 1
ATOM 1086 O O . ILE A 1 142 ? 0.016 -3.478 -8.788 1.00 98.19 142 ILE A O 1
ATOM 1090 N N . HIS A 1 143 ? -0.765 -5.442 -9.522 1.00 97.81 143 HIS A N 1
ATOM 1091 C CA . HIS A 1 143 ? -2.153 -5.016 -9.674 1.00 97.81 143 HIS A CA 1
ATOM 1092 C C . HIS A 1 143 ? -3.097 -6.208 -9.602 1.00 97.81 143 HIS A C 1
ATOM 1094 O O . HIS A 1 143 ? -2.686 -7.343 -9.845 1.00 97.81 143 HIS A O 1
ATOM 1100 N N . GLY A 1 144 ? -4.362 -5.966 -9.285 1.00 97.00 144 GLY A N 1
ATOM 1101 C CA . GLY A 1 144 ? -5.328 -7.045 -9.173 1.00 97.00 144 GLY A CA 1
ATOM 1102 C C . GLY A 1 144 ? -6.701 -6.614 -8.688 1.00 97.00 144 GLY A C 1
ATOM 1103 O O . GLY A 1 144 ? -7.042 -5.431 -8.667 1.00 97.00 144 GLY A O 1
ATOM 1104 N N . LYS A 1 145 ? -7.492 -7.618 -8.314 1.00 96.38 145 LYS A N 1
ATOM 1105 C CA . LYS A 1 145 ? -8.842 -7.471 -7.772 1.00 96.38 145 LYS A CA 1
ATOM 1106 C C . LYS A 1 145 ? -8.876 -7.950 -6.325 1.00 96.38 145 LYS A C 1
ATOM 1108 O O . LYS A 1 145 ? -8.236 -8.948 -5.992 1.00 96.38 145 LYS A O 1
ATOM 1113 N N . MET A 1 146 ? -9.668 -7.298 -5.485 1.00 95.88 146 MET A N 1
ATOM 1114 C CA . MET A 1 146 ? -9.851 -7.647 -4.076 1.00 95.88 146 MET A CA 1
ATOM 1115 C C . MET A 1 146 ? -11.330 -7.804 -3.705 1.00 95.88 146 MET A C 1
ATOM 1117 O O . MET A 1 146 ? -12.209 -7.185 -4.303 1.00 95.88 146 MET A O 1
ATOM 1121 N N . ASP A 1 147 ? -11.603 -8.621 -2.689 1.00 96.25 147 ASP A N 1
ATOM 1122 C CA . ASP A 1 147 ? -12.919 -8.754 -2.068 1.00 96.25 147 ASP A CA 1
ATOM 1123 C C . ASP A 1 147 ? -13.036 -7.785 -0.886 1.00 96.25 147 ASP A C 1
ATOM 1125 O O . ASP A 1 147 ? -12.633 -8.053 0.248 1.00 96.25 147 ASP A O 1
ATOM 1129 N N . CYS A 1 148 ? -13.645 -6.639 -1.160 1.00 93.69 148 CYS A N 1
ATOM 1130 C CA . CYS A 1 148 ? -13.878 -5.576 -0.187 1.00 93.69 148 CYS A CA 1
ATOM 1131 C C . CYS A 1 148 ? -14.784 -6.014 0.971 1.00 93.69 148 CYS A C 1
ATOM 1133 O O . CYS A 1 148 ? -14.663 -5.536 2.102 1.00 93.69 148 CYS A O 1
ATOM 1135 N N . GLY A 1 149 ? -15.690 -6.959 0.704 1.00 94.56 149 GLY A N 1
ATOM 1136 C CA . GLY A 1 149 ? -16.535 -7.580 1.711 1.00 94.56 149 GLY A CA 1
ATOM 1137 C C . GLY A 1 149 ? -15.692 -8.313 2.746 1.00 94.56 149 GLY A C 1
ATOM 1138 O O . GLY A 1 149 ? -15.846 -8.040 3.940 1.00 94.56 149 GLY A O 1
ATOM 1139 N N . ALA A 1 150 ? -14.781 -9.166 2.272 1.00 95.06 150 ALA A N 1
ATOM 1140 C CA . ALA A 1 150 ? -13.837 -9.924 3.090 1.00 95.06 150 ALA A CA 1
ATOM 1141 C C . ALA A 1 150 ? -12.823 -9.033 3.826 1.00 95.06 150 ALA A C 1
ATOM 1143 O O . ALA A 1 150 ? -12.428 -9.361 4.943 1.00 95.06 150 ALA A O 1
ATOM 1144 N N . LEU A 1 151 ? -12.436 -7.901 3.231 1.00 94.56 151 LEU A N 1
ATOM 1145 C CA . LEU A 1 151 ? -11.542 -6.910 3.845 1.00 94.56 151 LEU A CA 1
ATOM 1146 C C . LEU A 1 151 ? -12.247 -5.977 4.841 1.00 94.56 151 LEU A C 1
ATOM 1148 O O . LEU A 1 151 ? -11.586 -5.237 5.561 1.00 94.56 151 LEU A O 1
ATOM 1152 N N . GLY A 1 152 ? -13.581 -5.993 4.900 1.00 95.12 152 GLY A N 1
ATOM 1153 C CA . GLY A 1 152 ? -14.329 -5.086 5.771 1.00 95.12 152 GLY A CA 1
ATOM 1154 C C . GLY A 1 152 ? -14.261 -3.620 5.332 1.00 95.12 152 GLY A C 1
ATOM 1155 O O . GLY A 1 152 ? -14.452 -2.737 6.159 1.00 95.12 152 GLY A O 1
ATOM 1156 N N . ILE A 1 153 ? -14.032 -3.350 4.047 1.00 93.81 153 ILE A N 1
ATOM 1157 C CA . ILE A 1 153 ? -13.927 -1.994 3.490 1.00 93.81 153 ILE A CA 1
ATOM 1158 C C . ILE A 1 153 ? -15.076 -1.710 2.519 1.00 93.81 153 ILE A C 1
ATOM 1160 O O . ILE A 1 153 ? -15.717 -2.627 1.994 1.00 93.81 153 ILE A O 1
ATOM 1164 N N . ASN A 1 154 ? -15.366 -0.431 2.301 1.00 91.75 154 ASN A N 1
ATOM 1165 C CA . ASN A 1 154 ? -16.274 0.013 1.258 1.00 91.75 154 ASN A CA 1
ATOM 1166 C C . ASN A 1 154 ? -15.463 0.349 0.008 1.00 91.75 154 ASN A C 1
ATOM 1168 O O . ASN A 1 154 ? -14.651 1.265 0.022 1.00 91.75 154 ASN A O 1
ATOM 1172 N N . CYS A 1 155 ? -15.692 -0.380 -1.075 1.00 83.69 155 CYS A N 1
ATOM 1173 C CA . CYS A 1 155 ? -14.995 -0.105 -2.324 1.00 83.69 155 CYS A CA 1
ATOM 1174 C C . CYS A 1 155 ? -15.721 0.858 -3.244 1.00 83.69 155 CYS A C 1
ATOM 1176 O O . CYS A 1 155 ? -15.100 1.284 -4.202 1.00 83.69 155 CYS A O 1
ATOM 1178 N N . GLN A 1 156 ? -16.978 1.215 -2.961 1.00 82.94 156 GLN A N 1
ATOM 1179 C CA . GLN A 1 156 ? -17.688 2.185 -3.786 1.00 82.94 156 GLN A CA 1
ATOM 1180 C C . GLN A 1 156 ? -16.977 3.533 -3.710 1.00 82.94 156 GLN A C 1
ATOM 1182 O O . GLN A 1 156 ? -16.960 4.163 -2.649 1.00 82.94 156 GLN A O 1
ATOM 1187 N N . GLN A 1 157 ? -16.416 3.962 -4.833 1.00 72.25 157 GLN A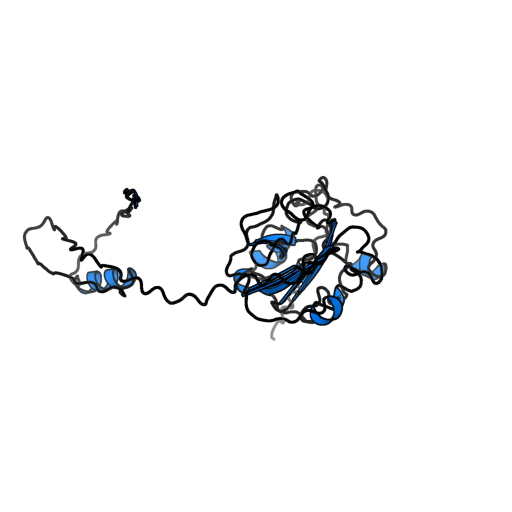 N 1
ATOM 1188 C CA . GLN A 1 157 ? -15.820 5.280 -4.985 1.00 72.25 157 GLN A CA 1
ATOM 1189 C C . GLN A 1 157 ? -16.544 6.075 -6.071 1.00 72.25 157 GLN A C 1
ATOM 1191 O O . GLN A 1 157 ? -17.225 5.536 -6.944 1.00 72.25 157 GLN A O 1
ATOM 1196 N N . SER A 1 158 ? -16.425 7.397 -5.989 1.00 65.12 158 SER A N 1
ATOM 1197 C CA . SER A 1 158 ? -16.896 8.314 -7.030 1.00 65.12 158 SER A CA 1
ATOM 1198 C C . SER A 1 158 ? -16.068 8.191 -8.318 1.00 65.12 158 SER A C 1
ATOM 1200 O O . SER A 1 158 ? -16.592 8.479 -9.394 1.00 65.12 158 SER A O 1
ATOM 1202 N N . SER A 1 159 ? -14.810 7.738 -8.214 1.00 63.31 159 SER A N 1
ATOM 1203 C CA . SER A 1 159 ? -13.867 7.565 -9.323 1.00 63.31 159 SER A CA 1
ATOM 1204 C C . SER A 1 159 ? -13.087 6.238 -9.206 1.00 63.31 159 SER A C 1
ATOM 1206 O O . SER A 1 159 ? -12.085 6.177 -8.491 1.00 63.31 159 SER A O 1
ATOM 1208 N N . PRO A 1 160 ? -13.519 5.166 -9.897 1.00 59.19 160 PRO A N 1
ATOM 1209 C CA . PRO A 1 160 ? -12.877 3.855 -9.826 1.00 59.19 160 PRO A CA 1
ATOM 1210 C C . PRO A 1 160 ? -11.384 3.853 -10.160 1.00 59.19 160 PRO A C 1
ATOM 1212 O O . PRO A 1 160 ? -10.976 4.203 -11.267 1.00 59.19 160 PRO A O 1
ATOM 1215 N N . GLY A 1 161 ? -10.569 3.364 -9.222 1.00 54.16 161 GLY A N 1
ATOM 1216 C CA . GLY A 1 161 ? -9.137 3.129 -9.415 1.00 54.16 161 GLY A CA 1
ATOM 1217 C C . GLY A 1 161 ? -8.242 4.359 -9.253 1.00 54.16 161 GLY A C 1
ATOM 1218 O O . GLY A 1 161 ? -7.032 4.204 -9.414 1.00 54.16 161 GLY A O 1
ATOM 1219 N N . ALA A 1 162 ? -8.804 5.528 -8.931 1.00 61.56 162 ALA A N 1
ATOM 1220 C CA . ALA A 1 162 ? -8.070 6.696 -8.450 1.00 61.56 162 ALA A CA 1
ATOM 1221 C C . ALA A 1 162 ? -7.975 6.645 -6.918 1.00 61.56 162 ALA A C 1
ATOM 1223 O O . ALA A 1 162 ? -8.935 6.264 -6.251 1.00 61.56 162 ALA A O 1
ATOM 1224 N N . TYR A 1 163 ? -6.813 6.996 -6.364 1.00 57.56 163 TYR A N 1
ATOM 1225 C CA . TYR A 1 163 ? -6.610 6.988 -4.912 1.00 57.56 163 TYR A CA 1
ATOM 1226 C C . TYR A 1 163 ? -7.267 8.195 -4.215 1.00 57.56 163 TYR A C 1
ATOM 1228 O O . TYR A 1 163 ? -7.516 8.142 -3.017 1.00 57.56 163 TYR A O 1
ATOM 1236 N N . ASP A 1 164 ? -7.582 9.253 -4.967 1.00 57.78 164 ASP A N 1
ATOM 1237 C CA . ASP A 1 164 ? -8.030 10.546 -4.449 1.00 57.78 164 ASP A CA 1
ATOM 1238 C C . ASP A 1 164 ? -9.006 11.207 -5.449 1.00 57.78 164 ASP A C 1
ATOM 1240 O O . ASP A 1 164 ? -8.803 11.147 -6.666 1.00 57.78 164 ASP A O 1
ATOM 1244 N N . ASP A 1 165 ? -10.089 11.812 -4.951 1.00 53.19 165 ASP A N 1
ATOM 1245 C CA . ASP A 1 165 ? -10.984 12.688 -5.722 1.00 53.19 165 ASP A CA 1
ATOM 1246 C C . ASP A 1 165 ? -10.508 14.158 -5.735 1.00 53.19 165 ASP A C 1
ATOM 1248 O O . ASP A 1 165 ? -11.198 15.045 -6.243 1.00 53.19 165 ASP A O 1
ATOM 1252 N N . GLY A 1 166 ? -9.282 14.397 -5.259 1.00 48.81 166 GLY A N 1
ATOM 1253 C CA . GLY A 1 166 ? -8.578 15.675 -5.254 1.00 48.81 166 GLY A CA 1
ATOM 1254 C C . GLY A 1 166 ? -8.867 16.525 -4.017 1.00 48.81 166 GLY A C 1
ATOM 1255 O O . GLY A 1 166 ? -8.601 17.732 -4.035 1.00 48.81 166 GLY A O 1
ATOM 1256 N N . GLU A 1 167 ? -9.444 15.939 -2.963 1.00 52.66 167 GLU A N 1
ATOM 1257 C CA . GLU A 1 167 ? -9.809 16.642 -1.728 1.00 52.66 167 GLU A CA 1
ATOM 1258 C C . GLU A 1 167 ? -8.925 16.288 -0.523 1.00 52.66 167 GLU A C 1
ATOM 1260 O O . GLU A 1 167 ? -9.228 16.694 0.612 1.00 52.66 167 GLU A O 1
ATOM 1265 N N . HIS A 1 168 ? -7.829 15.554 -0.724 1.00 56.47 168 HIS A N 1
ATOM 1266 C CA . HIS A 1 168 ? -6.965 15.084 0.356 1.00 56.47 168 HIS A CA 1
ATOM 1267 C C . HIS A 1 168 ? -5.515 15.509 0.145 1.00 56.47 168 HIS A C 1
ATOM 1269 O O . HIS A 1 168 ? -5.026 15.650 -0.968 1.00 56.47 168 HIS A O 1
ATOM 1275 N N . CYS A 1 169 ? -4.825 15.847 1.234 1.00 55.31 169 CYS A N 1
ATOM 1276 C CA . CYS A 1 169 ? -3.575 16.612 1.167 1.00 55.31 169 CYS A CA 1
ATOM 1277 C C . CYS A 1 169 ? -2.338 15.760 0.856 1.00 55.31 169 CYS A C 1
ATOM 1279 O O . CYS A 1 169 ? -1.248 16.065 1.341 1.00 55.31 169 CYS A O 1
ATOM 1281 N N . GLY A 1 170 ? -2.528 14.730 0.034 1.00 48.84 170 GLY A N 1
ATOM 1282 C CA . GLY A 1 170 ? -1.495 13.872 -0.516 1.00 48.84 170 GLY A CA 1
ATOM 1283 C C . GLY A 1 170 ? -0.894 12.881 0.480 1.00 48.84 170 GLY A C 1
ATOM 1284 O O . GLY A 1 170 ? -0.433 13.255 1.557 1.00 48.84 170 GLY A O 1
ATOM 1285 N N . LYS A 1 171 ? -0.794 11.640 -0.003 1.00 52.31 171 LYS A N 1
ATOM 1286 C CA . LYS A 1 171 ? -0.059 10.475 0.503 1.00 52.31 171 LYS A CA 1
ATOM 1287 C C . LYS A 1 171 ? -0.410 10.027 1.923 1.00 52.31 171 LYS A C 1
ATOM 1289 O O . LYS A 1 171 ? -0.328 10.776 2.888 1.00 52.31 171 LYS A O 1
ATOM 1294 N N . GLU A 1 172 ? -0.586 8.712 2.063 1.00 62.38 172 GLU A N 1
ATOM 1295 C CA . GLU A 1 172 ? -0.507 7.986 3.332 1.00 62.38 172 GLU A CA 1
ATOM 1296 C C . GLU A 1 172 ? 0.757 8.411 4.112 1.00 62.38 172 GLU A C 1
ATOM 1298 O O . GLU A 1 172 ? 1.884 8.062 3.744 1.00 62.38 172 GLU A O 1
ATOM 1303 N N . PRO A 1 173 ? 0.636 9.208 5.179 1.00 68.62 173 PRO A N 1
ATOM 1304 C CA . PRO A 1 173 ? 1.810 9.704 5.862 1.00 68.62 173 PRO A CA 1
ATOM 1305 C C . PRO A 1 173 ? 2.409 8.574 6.691 1.00 68.62 173 PRO A C 1
ATOM 1307 O O . PRO A 1 173 ? 1.692 7.848 7.379 1.00 68.62 173 PRO A O 1
ATOM 1310 N N . TYR A 1 174 ? 3.737 8.489 6.656 1.00 85.00 174 TYR A N 1
ATOM 1311 C CA . TYR A 1 174 ? 4.564 7.543 7.417 1.00 85.00 174 TYR A CA 1
ATOM 1312 C C . TYR A 1 174 ? 4.540 6.090 6.960 1.00 85.00 174 TYR A C 1
ATOM 1314 O O . TYR A 1 174 ? 5.219 5.254 7.563 1.00 85.00 174 TYR A O 1
ATOM 1322 N N . SER A 1 175 ? 3.863 5.798 5.861 1.00 88.25 175 SER A N 1
ATOM 1323 C CA . SER A 1 175 ? 4.005 4.542 5.147 1.00 88.25 175 SER A CA 1
ATOM 1324 C C . SER A 1 175 ? 5.197 4.563 4.186 1.00 88.25 175 SER A C 1
ATOM 1326 O O . SER A 1 175 ? 5.749 5.608 3.823 1.00 88.25 175 SER A O 1
ATOM 1328 N N . GLY A 1 176 ? 5.638 3.379 3.773 1.00 92.50 176 GLY A N 1
ATOM 1329 C CA . GLY A 1 176 ? 6.812 3.235 2.918 1.00 92.50 176 GLY A CA 1
ATOM 1330 C C . GLY A 1 176 ? 7.096 1.789 2.563 1.00 92.50 176 GLY A C 1
ATOM 1331 O O . GLY A 1 176 ? 6.321 0.891 2.878 1.00 92.50 176 GLY A O 1
ATOM 1332 N N . VAL A 1 177 ? 8.234 1.557 1.919 1.00 96.25 177 VAL A N 1
ATOM 1333 C CA . VAL A 1 177 ? 8.665 0.203 1.562 1.00 96.25 177 VAL A CA 1
ATOM 1334 C C . VAL A 1 177 ? 9.402 -0.444 2.730 1.00 96.25 177 VAL A C 1
ATOM 1336 O O . VAL A 1 177 ? 10.241 0.184 3.377 1.00 96.25 177 VAL A O 1
ATOM 1339 N N . ASP A 1 178 ? 9.129 -1.722 2.982 1.00 97.06 178 ASP A N 1
ATOM 1340 C CA . ASP A 1 178 ? 10.003 -2.559 3.800 1.00 97.06 178 ASP A CA 1
ATOM 1341 C C . ASP A 1 178 ? 11.315 -2.818 3.046 1.00 97.06 178 ASP A C 1
ATOM 1343 O O . ASP A 1 178 ? 11.400 -3.709 2.200 1.00 97.06 178 ASP A O 1
ATOM 1347 N N . SER A 1 179 ? 12.352 -2.038 3.343 1.00 96.12 179 SER A N 1
ATOM 1348 C CA . SER A 1 179 ? 13.665 -2.146 2.697 1.00 96.12 179 SER A CA 1
ATOM 1349 C C . SER A 1 179 ? 14.565 -3.241 3.290 1.00 96.12 179 SER A C 1
ATOM 1351 O O . SER A 1 179 ? 15.745 -3.344 2.936 1.00 96.12 179 SER A O 1
ATOM 1353 N N . SER A 1 180 ? 14.041 -4.078 4.194 1.00 96.06 180 SER A N 1
ATOM 1354 C CA . SER A 1 180 ? 14.790 -5.180 4.797 1.00 96.06 180 SER A CA 1
ATOM 1355 C C . SER A 1 180 ? 15.112 -6.294 3.793 1.00 96.06 180 SER A C 1
ATOM 1357 O O . SER A 1 180 ? 14.515 -6.397 2.723 1.00 96.06 180 SER A O 1
ATOM 1359 N N . ALA A 1 181 ? 16.016 -7.203 4.182 1.00 95.38 181 ALA A N 1
ATOM 1360 C CA . ALA A 1 181 ? 16.373 -8.398 3.405 1.00 95.38 181 ALA A CA 1
ATOM 1361 C C . ALA A 1 181 ? 15.164 -9.272 3.008 1.00 95.38 181 ALA A C 1
ATOM 1363 O O . ALA A 1 181 ? 15.225 -9.986 2.009 1.00 95.38 181 ALA A O 1
ATOM 1364 N N . ASN A 1 182 ? 14.082 -9.229 3.793 1.00 94.69 182 ASN A N 1
ATOM 1365 C CA . ASN A 1 182 ? 12.872 -10.008 3.551 1.00 94.69 182 ASN A CA 1
ATOM 1366 C C . ASN A 1 182 ? 11.793 -9.228 2.779 1.00 94.69 182 ASN A C 1
ATOM 1368 O O . ASN A 1 182 ? 10.905 -9.863 2.212 1.00 94.69 182 ASN A O 1
ATOM 1372 N N . GLY A 1 183 ? 11.864 -7.899 2.730 1.00 95.56 183 GLY A N 1
ATOM 1373 C CA . GLY A 1 183 ? 10.969 -7.066 1.933 1.00 95.56 183 GLY A CA 1
ATOM 1374 C C . GLY A 1 183 ? 11.519 -6.854 0.522 1.00 95.56 183 GLY A C 1
ATOM 1375 O O . GLY A 1 183 ? 11.711 -7.803 -0.245 1.00 95.56 183 GLY A O 1
ATOM 1376 N N . ASN A 1 184 ? 11.794 -5.596 0.186 1.00 96.69 184 ASN A N 1
ATOM 1377 C CA . ASN A 1 184 ? 12.402 -5.163 -1.065 1.00 96.69 184 ASN A CA 1
ATOM 1378 C C . ASN A 1 184 ? 13.717 -4.406 -0.801 1.00 96.69 184 ASN A C 1
ATOM 1380 O O . ASN A 1 184 ? 13.725 -3.175 -0.753 1.00 96.69 184 ASN A O 1
ATOM 1384 N N . PRO A 1 185 ? 14.853 -5.117 -0.666 1.00 96.38 185 PRO A N 1
ATOM 1385 C CA . PRO A 1 185 ? 16.152 -4.490 -0.437 1.00 96.38 185 PRO A CA 1
ATOM 1386 C C . PRO A 1 185 ? 16.492 -3.462 -1.516 1.00 96.38 185 PRO A C 1
ATOM 1388 O O . PRO A 1 185 ? 16.470 -3.781 -2.705 1.00 96.38 185 PRO A O 1
ATOM 1391 N N . GLY A 1 186 ? 16.840 -2.244 -1.098 1.00 94.44 186 GLY A N 1
ATOM 1392 C CA . GLY A 1 186 ? 17.209 -1.156 -2.009 1.00 94.44 186 GLY A CA 1
ATOM 1393 C C . GLY A 1 186 ? 16.029 -0.428 -2.660 1.00 94.44 186 GLY A C 1
ATOM 1394 O O . GLY A 1 186 ? 16.259 0.389 -3.545 1.00 94.44 186 GLY A O 1
ATOM 1395 N N . PHE A 1 187 ? 14.793 -0.698 -2.238 1.00 96.06 187 PHE A N 1
ATOM 1396 C CA . PHE A 1 187 ? 13.604 0.069 -2.607 1.00 96.06 187 PHE A CA 1
ATOM 1397 C C . PHE A 1 187 ? 13.165 0.903 -1.401 1.00 96.06 187 PHE A C 1
ATOM 1399 O O . PHE A 1 187 ? 13.182 0.420 -0.271 1.00 96.06 187 PHE A O 1
ATOM 1406 N N . GLU A 1 188 ? 12.797 2.161 -1.635 1.00 90.75 188 GLU A N 1
ATOM 1407 C CA . GLU A 1 188 ? 12.522 3.131 -0.557 1.00 90.75 188 GLU A CA 1
ATOM 1408 C C . GLU A 1 188 ? 11.152 3.793 -0.702 1.00 90.75 188 GLU A C 1
ATOM 1410 O O . GLU A 1 188 ? 10.512 4.142 0.288 1.00 90.75 188 GLU A O 1
ATOM 1415 N N . ASN A 1 189 ? 10.686 3.941 -1.942 1.00 90.19 189 ASN A N 1
ATOM 1416 C CA . ASN A 1 189 ? 9.462 4.659 -2.262 1.00 90.19 189 ASN A CA 1
ATOM 1417 C C . ASN A 1 189 ? 8.420 3.703 -2.814 1.00 90.19 189 ASN A C 1
ATOM 1419 O O . ASN A 1 189 ? 8.761 2.678 -3.401 1.00 90.19 189 ASN A O 1
ATOM 1423 N N . TYR A 1 190 ? 7.154 4.062 -2.677 1.00 91.94 190 TYR A N 1
ATOM 1424 C CA . TYR A 1 190 ? 6.084 3.366 -3.365 1.00 91.94 190 TYR A CA 1
ATOM 1425 C C . TYR A 1 190 ? 4.979 4.342 -3.757 1.00 91.94 190 TYR A C 1
ATOM 1427 O O . TYR A 1 190 ? 4.876 5.437 -3.196 1.00 91.94 190 TYR A O 1
ATOM 1435 N N . VAL A 1 191 ? 4.188 3.925 -4.739 1.00 89.75 191 VAL A N 1
ATOM 1436 C CA . VAL A 1 191 ? 2.927 4.552 -5.138 1.00 89.75 191 VAL A CA 1
ATOM 1437 C C . VAL A 1 191 ? 1.870 3.464 -5.074 1.00 89.75 191 VAL A C 1
ATOM 1439 O O . VAL A 1 191 ? 2.095 2.377 -5.606 1.00 89.75 191 VAL A O 1
ATOM 1442 N N . GLU A 1 192 ? 0.742 3.742 -4.440 1.00 86.00 192 GLU A N 1
ATOM 1443 C CA . GLU A 1 192 ? -0.393 2.831 -4.330 1.00 86.00 192 GLU A CA 1
ATOM 1444 C C . GLU A 1 192 ? -1.657 3.544 -4.806 1.00 86.00 192 GLU A C 1
ATOM 1446 O O . GLU A 1 192 ? -1.842 4.730 -4.557 1.00 86.00 192 GLU A O 1
ATOM 1451 N N . MET A 1 193 ? -2.498 2.824 -5.539 1.00 83.50 193 MET A N 1
ATOM 1452 C CA . MET A 1 193 ? -3.806 3.279 -5.991 1.00 83.50 193 MET A CA 1
ATOM 1453 C C . MET A 1 193 ? -4.790 2.137 -5.795 1.00 83.50 193 MET A C 1
ATOM 1455 O O . MET A 1 193 ? -4.524 1.002 -6.202 1.00 83.50 193 MET A O 1
ATOM 1459 N N . ALA A 1 194 ? -5.941 2.418 -5.200 1.00 84.94 194 ALA A N 1
ATOM 1460 C CA . ALA A 1 194 ? -6.935 1.393 -4.951 1.00 84.94 194 ALA A CA 1
ATOM 1461 C C . ALA A 1 194 ? -8.343 1.984 -4.865 1.00 84.94 194 ALA A C 1
ATOM 1463 O O . ALA A 1 194 ? -8.564 3.035 -4.265 1.00 84.94 194 ALA A O 1
ATOM 1464 N N . GLY A 1 195 ? -9.298 1.275 -5.465 1.00 83.75 195 GLY A N 1
ATOM 1465 C CA . GLY A 1 195 ? -10.660 1.754 -5.647 1.00 83.75 195 GLY A CA 1
ATOM 1466 C C . GLY A 1 195 ? -11.554 0.757 -6.365 1.00 83.75 195 GLY A C 1
ATOM 1467 O O . GLY A 1 195 ? -11.078 0.011 -7.217 1.00 83.75 195 GLY A O 1
ATOM 1468 N N . ASP A 1 196 ? -12.842 0.704 -6.012 1.00 86.81 196 ASP A N 1
ATOM 1469 C CA . ASP A 1 196 ? -13.848 -0.164 -6.651 1.00 86.81 196 ASP A CA 1
ATOM 1470 C C . ASP A 1 196 ? -13.426 -1.637 -6.790 1.00 86.81 196 ASP A C 1
ATOM 1472 O O . ASP A 1 196 ? -13.723 -2.326 -7.765 1.00 86.81 196 ASP A O 1
ATOM 1476 N N . GLY A 1 197 ? -12.724 -2.141 -5.770 1.00 91.00 197 GLY A N 1
ATOM 1477 C CA . GLY A 1 197 ? -12.241 -3.520 -5.712 1.00 91.00 197 GLY A CA 1
ATOM 1478 C C . GLY A 1 197 ? -11.033 -3.794 -6.604 1.00 91.00 197 GLY A C 1
ATOM 1479 O O . GLY A 1 197 ? -10.626 -4.947 -6.728 1.00 91.00 197 GLY A O 1
ATOM 1480 N N . LEU A 1 198 ? -10.446 -2.762 -7.203 1.00 92.94 198 LEU A N 1
ATOM 1481 C CA . LEU A 1 198 ? -9.202 -2.807 -7.957 1.00 92.94 198 LEU A CA 1
ATOM 1482 C C . LEU A 1 198 ? -8.074 -2.211 -7.116 1.00 92.94 198 LEU A C 1
ATOM 1484 O O . LEU A 1 198 ? -8.291 -1.280 -6.343 1.00 92.94 198 LEU A O 1
ATOM 1488 N N . TYR A 1 199 ? -6.863 -2.730 -7.283 1.00 94.19 199 TYR A N 1
ATOM 1489 C CA . TYR A 1 199 ? -5.665 -2.126 -6.709 1.00 94.19 199 TYR A CA 1
ATOM 1490 C C . TYR A 1 199 ? -4.489 -2.219 -7.667 1.00 94.19 199 TYR A C 1
ATOM 1492 O O . TYR A 1 199 ? -4.383 -3.159 -8.460 1.00 94.19 199 TYR A O 1
ATOM 1500 N N . CYS A 1 200 ? -3.570 -1.275 -7.552 1.00 94.94 200 CYS A N 1
ATOM 1501 C CA . CYS A 1 200 ? -2.237 -1.367 -8.105 1.00 94.94 200 CYS A CA 1
ATOM 1502 C C . CYS A 1 200 ? -1.239 -0.641 -7.205 1.00 94.94 200 CYS A C 1
ATOM 1504 O O . CYS A 1 200 ? -1.554 0.349 -6.552 1.00 94.94 200 CYS A O 1
ATOM 1506 N N . MET A 1 201 ? -0.017 -1.149 -7.163 1.00 95.94 201 MET A N 1
ATOM 1507 C CA . MET A 1 201 ? 1.052 -0.581 -6.358 1.00 95.94 201 MET A CA 1
ATOM 1508 C C . MET A 1 201 ? 2.388 -0.767 -7.070 1.00 95.94 201 MET A C 1
ATOM 1510 O O . MET A 1 201 ? 2.618 -1.790 -7.718 1.00 95.94 201 MET A O 1
ATOM 1514 N N . ARG A 1 202 ? 3.288 0.204 -6.931 1.00 96.12 202 ARG A N 1
ATOM 1515 C CA . ARG A 1 202 ? 4.691 0.117 -7.344 1.00 96.12 202 ARG A CA 1
ATOM 1516 C C . ARG A 1 202 ? 5.582 0.334 -6.139 1.00 96.12 202 ARG A C 1
ATOM 1518 O O . ARG A 1 202 ? 5.447 1.371 -5.511 1.00 96.12 202 ARG A O 1
ATOM 1525 N N . VAL A 1 203 ? 6.521 -0.569 -5.871 1.00 96.69 203 VAL A N 1
ATOM 1526 C CA . VAL A 1 203 ? 7.684 -0.282 -5.012 1.00 96.69 203 VAL A CA 1
ATOM 1527 C C . VAL A 1 203 ? 8.858 0.105 -5.898 1.00 96.69 203 VAL A C 1
ATOM 1529 O O . VAL A 1 203 ? 9.076 -0.501 -6.948 1.00 96.69 203 VAL A O 1
ATOM 1532 N N . CYS A 1 204 ? 9.606 1.127 -5.500 1.00 95.69 204 CYS A N 1
ATOM 1533 C CA . CYS A 1 204 ? 10.480 1.862 -6.405 1.00 95.69 204 CYS A CA 1
ATOM 1534 C C . CYS A 1 204 ? 11.876 2.099 -5.831 1.00 95.69 204 CYS A C 1
ATOM 1536 O O . CYS A 1 204 ? 12.050 2.420 -4.649 1.00 95.69 204 CYS A O 1
ATOM 1538 N N . ALA A 1 205 ? 12.875 1.946 -6.698 1.00 95.50 205 ALA A N 1
ATOM 1539 C CA . ALA A 1 205 ? 14.264 2.228 -6.378 1.00 95.50 205 ALA A CA 1
ATOM 1540 C C . ALA A 1 205 ? 14.476 3.739 -6.128 1.00 95.50 205 ALA A C 1
ATOM 1542 O O . ALA A 1 205 ? 13.697 4.567 -6.623 1.00 95.50 205 ALA A O 1
ATOM 1543 N N . PRO A 1 206 ? 15.531 4.130 -5.396 1.00 93.75 206 PRO A N 1
ATOM 1544 C CA . PRO A 1 206 ? 15.902 5.526 -5.198 1.00 93.75 206 PRO A CA 1
ATOM 1545 C C . PRO A 1 206 ? 15.985 6.317 -6.512 1.00 93.75 206 PRO A C 1
ATOM 1547 O O . PRO A 1 206 ? 16.402 5.799 -7.547 1.00 93.75 206 PRO A O 1
ATOM 1550 N N . GLY A 1 207 ? 15.578 7.588 -6.471 1.00 91.31 207 GLY A N 1
ATOM 1551 C CA . GLY A 1 207 ? 15.635 8.499 -7.623 1.00 91.31 207 GLY A CA 1
ATOM 1552 C C . GLY A 1 207 ? 14.512 8.346 -8.657 1.00 91.31 207 GLY A C 1
ATOM 1553 O O . GLY A 1 207 ? 14.494 9.087 -9.634 1.00 91.31 207 GLY A O 1
ATOM 1554 N N . THR A 1 208 ? 13.563 7.424 -8.458 1.00 92.62 208 THR A N 1
ATOM 1555 C CA . THR A 1 208 ? 12.422 7.220 -9.378 1.00 92.62 208 THR A CA 1
ATOM 1556 C C . THR A 1 208 ? 11.156 7.998 -9.001 1.00 92.62 208 THR A C 1
ATOM 1558 O O . THR A 1 208 ? 10.269 8.151 -9.841 1.00 92.62 208 THR A O 1
ATOM 1561 N N . MET A 1 209 ? 11.079 8.500 -7.764 1.00 89.12 209 MET A N 1
ATOM 1562 C CA . MET A 1 209 ? 10.001 9.361 -7.263 1.00 89.12 209 MET A CA 1
ATOM 1563 C C . MET A 1 209 ? 10.343 10.831 -7.544 1.00 89.12 209 MET A C 1
ATOM 1565 O O . MET A 1 209 ? 10.685 11.602 -6.651 1.00 89.12 209 MET A O 1
ATOM 1569 N N . VAL A 1 210 ? 10.341 11.182 -8.826 1.00 85.75 210 VAL A N 1
ATOM 1570 C CA . VAL A 1 210 ? 10.617 12.523 -9.362 1.00 85.75 210 VAL A CA 1
ATOM 1571 C C . VAL A 1 210 ? 9.572 12.847 -10.424 1.00 85.75 210 VAL A C 1
ATOM 1573 O O . VAL A 1 210 ? 8.956 11.925 -10.948 1.00 85.75 210 VAL A O 1
ATOM 1576 N N . VAL A 1 211 ? 9.407 14.124 -10.776 1.00 85.88 211 VAL A N 1
ATOM 1577 C CA . VAL A 1 211 ? 8.453 14.536 -11.821 1.00 85.88 211 VAL A CA 1
ATOM 1578 C C . VAL A 1 211 ? 8.746 13.806 -13.141 1.00 85.88 211 VAL A C 1
ATOM 1580 O O . VAL A 1 211 ? 9.869 13.864 -13.648 1.00 85.88 211 VAL A O 1
ATOM 1583 N N . GLY A 1 212 ? 7.749 13.110 -13.689 1.00 87.25 212 GLY A N 1
ATOM 1584 C CA . GLY A 1 212 ? 7.842 12.259 -14.881 1.00 87.25 212 GLY A CA 1
ATOM 1585 C C . GLY A 1 212 ? 8.520 10.898 -14.661 1.00 87.25 212 GLY A C 1
ATOM 1586 O O . GLY A 1 212 ? 8.747 10.160 -15.621 1.00 87.25 212 GLY A O 1
ATOM 1587 N N . GLY A 1 213 ? 8.878 10.559 -13.423 1.00 91.19 213 GLY A N 1
ATOM 1588 C CA . GLY A 1 213 ? 9.447 9.269 -13.050 1.00 91.19 213 GLY A CA 1
ATOM 1589 C C . GLY A 1 213 ? 8.411 8.141 -13.024 1.00 91.19 213 GLY A C 1
ATOM 1590 O O . GLY A 1 213 ? 7.206 8.360 -12.939 1.00 91.19 213 GLY A O 1
ATOM 1591 N N . VAL A 1 214 ? 8.883 6.890 -13.039 1.00 92.69 214 VAL A N 1
ATOM 1592 C CA . VAL A 1 214 ? 8.003 5.698 -12.989 1.00 92.69 214 VAL A CA 1
ATOM 1593 C C . VAL A 1 214 ? 7.194 5.590 -11.691 1.00 92.69 214 VAL A C 1
ATOM 1595 O O . VAL A 1 214 ? 6.211 4.853 -11.639 1.00 92.69 214 VAL A O 1
ATOM 1598 N N . CYS A 1 215 ? 7.604 6.318 -10.653 1.00 90.56 215 CYS A N 1
ATOM 1599 C CA . CYS A 1 215 ? 6.928 6.389 -9.364 1.00 90.56 215 CYS A CA 1
ATOM 1600 C C . CYS A 1 215 ? 6.667 7.832 -8.949 1.00 90.56 215 CYS A C 1
ATOM 1602 O O . CYS A 1 215 ? 6.769 8.182 -7.777 1.00 90.56 215 CYS A O 1
ATOM 1604 N N . ASP A 1 216 ? 6.380 8.676 -9.933 1.00 87.62 216 ASP A N 1
ATOM 1605 C CA . ASP A 1 216 ? 5.915 10.028 -9.703 1.00 87.62 216 ASP A CA 1
ATOM 1606 C C . ASP A 1 216 ? 4.552 10.014 -8.993 1.00 87.62 216 ASP A C 1
ATOM 1608 O O . ASP A 1 216 ? 3.527 9.656 -9.573 1.00 87.62 216 ASP A O 1
ATOM 1612 N N . VAL A 1 217 ? 4.566 10.389 -7.714 1.00 80.94 217 VAL A N 1
ATOM 1613 C CA . VAL A 1 217 ? 3.377 10.449 -6.853 1.00 80.94 217 VAL A CA 1
ATOM 1614 C C . VAL A 1 217 ? 2.367 11.497 -7.312 1.00 80.94 217 VAL A C 1
ATOM 1616 O O . VAL A 1 217 ? 1.213 11.401 -6.934 1.00 80.94 217 VAL A O 1
ATOM 1619 N N . THR A 1 218 ? 2.754 12.464 -8.151 1.00 79.81 218 THR A N 1
ATOM 1620 C CA . THR A 1 218 ? 1.830 13.509 -8.628 1.00 79.81 218 THR A CA 1
ATOM 1621 C C . THR A 1 218 ? 0.743 12.983 -9.572 1.00 79.81 218 THR A C 1
ATOM 1623 O O . THR A 1 218 ? -0.183 13.717 -9.909 1.00 79.81 218 THR A O 1
ATOM 1626 N N . HIS A 1 219 ? 0.839 11.714 -9.979 1.00 83.44 219 HIS A N 1
ATOM 1627 C CA . HIS A 1 219 ? -0.142 11.016 -10.807 1.00 83.44 219 HIS A CA 1
ATOM 1628 C C . HIS A 1 219 ? -1.016 10.022 -10.014 1.00 83.44 219 HIS A C 1
ATOM 1630 O O . HIS A 1 219 ? -1.719 9.217 -10.627 1.00 83.44 219 HIS A O 1
ATOM 1636 N N . ASP A 1 220 ? -0.983 10.037 -8.677 1.00 75.88 220 ASP A N 1
ATOM 1637 C CA . ASP A 1 220 ? -1.795 9.177 -7.791 1.00 75.88 220 ASP A CA 1
ATOM 1638 C C . ASP A 1 220 ? -3.320 9.258 -8.054 1.00 75.88 220 ASP A C 1
ATOM 1640 O O . ASP A 1 220 ? -4.044 8.266 -7.913 1.00 75.88 220 ASP A O 1
ATOM 1644 N N . THR A 1 221 ? -3.788 10.402 -8.553 1.00 77.38 221 THR A N 1
ATOM 1645 C CA . THR A 1 221 ? -5.178 10.663 -8.976 1.00 77.38 221 THR A CA 1
ATOM 1646 C C . THR A 1 221 ? -5.540 10.139 -10.370 1.00 77.38 221 THR A C 1
ATOM 1648 O O . THR A 1 221 ? -6.720 9.975 -10.676 1.00 77.38 221 THR A O 1
ATOM 1651 N N . GLU A 1 222 ? -4.572 9.839 -11.244 1.00 84.25 222 GLU A N 1
ATOM 1652 C CA . GLU A 1 222 ? -4.872 9.348 -12.603 1.00 84.25 222 GLU A CA 1
ATOM 1653 C C . GLU A 1 222 ? -5.354 7.891 -12.622 1.00 84.25 222 GLU A C 1
ATOM 1655 O O . GLU A 1 222 ? -5.948 7.419 -13.597 1.00 84.25 222 GLU A O 1
ATOM 1660 N N . GLY A 1 223 ? -5.062 7.171 -11.543 1.00 83.69 223 GLY A N 1
ATOM 1661 C CA . GLY A 1 223 ? -5.456 5.796 -11.324 1.00 83.69 223 GLY A CA 1
ATOM 1662 C C . GLY A 1 223 ? -4.671 4.749 -12.115 1.00 83.69 223 GLY A C 1
ATOM 1663 O O . GLY A 1 223 ? -3.841 5.028 -12.989 1.00 83.69 223 GLY A O 1
ATOM 1664 N N . CYS A 1 224 ? -4.949 3.487 -11.790 1.00 88.44 224 CYS A N 1
ATOM 1665 C CA . CYS A 1 224 ? -4.127 2.347 -12.193 1.00 88.44 224 CYS A CA 1
ATOM 1666 C C . CYS A 1 224 ? -3.945 2.190 -13.706 1.00 88.44 224 CYS A C 1
ATOM 1668 O O . CYS A 1 224 ? -2.834 1.963 -14.190 1.00 88.44 224 CYS A O 1
ATOM 1670 N N . VAL A 1 225 ? -5.029 2.301 -14.473 1.00 90.38 225 VAL A N 1
ATOM 1671 C CA . VAL A 1 225 ? -4.983 2.078 -15.926 1.00 90.38 225 VAL A CA 1
ATOM 1672 C C . VAL A 1 225 ? -4.234 3.218 -16.622 1.00 90.38 225 VAL A C 1
ATOM 1674 O O . VAL A 1 225 ? -3.424 2.965 -17.514 1.00 90.38 225 VAL A O 1
ATOM 1677 N N . SER A 1 226 ? -4.452 4.469 -16.200 1.00 90.00 226 SER A N 1
ATOM 1678 C CA . SER A 1 226 ? -3.795 5.624 -16.820 1.00 90.00 226 SER A CA 1
ATOM 1679 C C . SER A 1 226 ? -2.322 5.701 -16.444 1.00 90.00 226 SER A C 1
ATOM 1681 O O . SER A 1 226 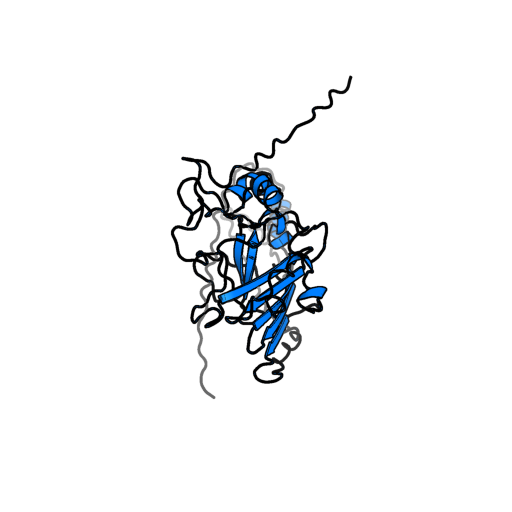? -1.473 5.723 -17.333 1.00 90.00 226 SER A O 1
ATOM 1683 N N . PHE A 1 227 ? -1.991 5.694 -15.156 1.00 90.38 227 PHE A N 1
ATOM 1684 C CA . PHE A 1 227 ? -0.615 5.906 -14.722 1.00 90.38 227 PHE A CA 1
ATOM 1685 C C . PHE A 1 227 ? 0.209 4.622 -14.773 1.00 90.38 227 PHE A C 1
ATOM 1687 O O . PHE A 1 227 ? 1.309 4.584 -15.335 1.00 90.38 227 PHE A O 1
ATOM 1694 N N . MET A 1 228 ? -0.333 3.537 -14.211 1.00 92.25 228 MET A N 1
ATOM 1695 C CA . MET A 1 228 ? 0.409 2.284 -14.105 1.00 92.25 228 MET A CA 1
ATOM 1696 C C . MET A 1 228 ? 0.335 1.405 -15.359 1.00 92.25 228 MET A C 1
ATOM 1698 O O . MET A 1 228 ? 1.072 0.420 -15.450 1.00 92.25 228 MET A O 1
ATOM 1702 N N . LYS A 1 229 ? -0.495 1.791 -16.342 1.00 94.00 229 LYS A N 1
ATOM 1703 C CA . LYS A 1 229 ? -0.697 1.084 -17.619 1.00 94.00 229 LYS A CA 1
ATOM 1704 C C . LYS A 1 229 ? -1.027 -0.397 -17.408 1.00 94.00 229 LYS A C 1
ATOM 1706 O O . LYS A 1 229 ? -0.472 -1.262 -18.082 1.00 94.00 229 LYS A O 1
ATOM 1711 N N . VAL A 1 230 ? -1.881 -0.681 -16.423 1.00 93.25 230 VAL A N 1
ATOM 1712 C CA . VAL A 1 230 ? -2.280 -2.050 -16.073 1.00 93.25 230 VAL A CA 1
ATOM 1713 C C . VAL A 1 230 ? -3.586 -2.456 -16.735 1.00 93.25 230 VAL A C 1
ATOM 1715 O O . VAL A 1 230 ? -4.489 -1.635 -16.885 1.00 93.25 230 VAL A O 1
ATOM 1718 N N . ASP A 1 231 ? -3.695 -3.750 -17.024 1.00 93.81 231 ASP A N 1
ATOM 1719 C CA . ASP A 1 231 ? -4.916 -4.392 -17.496 1.00 93.81 231 ASP A CA 1
ATOM 1720 C C . ASP A 1 231 ? -5.412 -5.378 -16.435 1.00 93.81 231 ASP A C 1
ATOM 1722 O O . ASP A 1 231 ? -4.751 -6.365 -16.109 1.00 93.81 231 ASP A O 1
ATOM 1726 N N . PHE A 1 232 ? -6.599 -5.126 -15.887 1.00 94.38 232 PHE A N 1
ATOM 1727 C CA . PHE A 1 232 ? -7.163 -5.971 -14.839 1.00 94.38 232 PHE A CA 1
ATOM 1728 C C . PHE A 1 232 ? -7.754 -7.255 -15.414 1.00 94.38 232 PHE A C 1
ATOM 1730 O O . PHE A 1 232 ? -8.875 -7.276 -15.927 1.00 94.38 232 PHE A O 1
ATOM 1737 N N . VAL A 1 233 ? -7.019 -8.351 -15.256 1.00 95.50 233 VAL A N 1
ATOM 1738 C CA . VAL A 1 233 ? -7.475 -9.702 -15.592 1.00 95.50 233 VAL A CA 1
ATOM 1739 C C . VAL A 1 233 ? -7.664 -10.547 -14.328 1.00 95.50 233 VAL A C 1
ATOM 1741 O O . VAL A 1 233 ? -7.343 -10.130 -13.212 1.00 95.50 233 VAL A O 1
ATOM 1744 N N . ASP A 1 234 ? -8.286 -11.712 -14.491 1.00 96.25 234 ASP A N 1
ATOM 1745 C CA . ASP A 1 234 ? -8.428 -12.679 -13.405 1.00 96.25 234 ASP A CA 1
ATOM 1746 C C . ASP A 1 234 ? -7.176 -13.560 -13.292 1.00 96.25 234 ASP A C 1
ATOM 1748 O O . ASP A 1 234 ? -6.472 -13.817 -14.274 1.00 96.25 234 ASP A O 1
ATOM 1752 N N . GLY A 1 235 ? -6.956 -14.112 -12.099 1.00 96.06 235 GLY A N 1
ATOM 1753 C CA . GLY A 1 235 ? -5.895 -15.077 -11.835 1.00 96.06 235 GLY A CA 1
ATOM 1754 C C . GLY A 1 235 ? -4.652 -14.476 -11.188 1.00 96.06 235 GLY A C 1
ATOM 1755 O O . GLY A 1 235 ? -4.686 -13.427 -10.560 1.00 96.06 235 GLY A O 1
ATOM 1756 N N . PHE A 1 236 ? -3.555 -15.220 -11.274 1.00 96.81 236 PHE A N 1
ATOM 1757 C CA . PHE A 1 236 ? -2.331 -14.940 -10.533 1.00 96.81 236 PHE A CA 1
ATOM 1758 C C . PHE A 1 236 ? -1.138 -15.116 -11.471 1.00 96.81 236 PHE A C 1
ATOM 1760 O O . PHE A 1 236 ? -1.005 -16.176 -12.092 1.00 96.81 236 PHE A O 1
ATOM 1767 N N . SER A 1 237 ? -0.290 -14.096 -11.615 1.00 96.31 237 SER A N 1
ATOM 1768 C CA . SER A 1 237 ? 0.911 -14.183 -12.454 1.00 96.31 237 SER A CA 1
ATOM 1769 C C . SER A 1 237 ? 2.070 -13.348 -11.933 1.00 96.31 237 SER A C 1
ATOM 1771 O O . SER A 1 237 ? 1.869 -12.223 -11.489 1.00 96.31 237 SER A O 1
ATOM 1773 N N . PHE A 1 238 ? 3.287 -13.838 -12.139 1.00 96.00 238 PHE A N 1
ATOM 1774 C CA . PHE A 1 238 ? 4.520 -13.090 -11.928 1.00 96.00 238 PHE A CA 1
ATOM 1775 C C . PHE A 1 238 ? 5.361 -13.099 -13.203 1.00 96.00 238 PHE A C 1
ATOM 1777 O O . PHE A 1 238 ? 5.599 -14.159 -13.786 1.00 96.00 238 PHE A O 1
ATOM 1784 N N . THR A 1 239 ? 5.808 -11.917 -13.622 1.00 95.00 239 THR A N 1
ATOM 1785 C CA . THR A 1 239 ? 6.714 -11.726 -14.755 1.00 95.00 239 THR A CA 1
ATOM 1786 C C . THR A 1 239 ? 7.926 -10.930 -14.300 1.00 95.00 239 THR A C 1
ATOM 1788 O O . THR A 1 239 ? 7.795 -9.792 -13.856 1.00 95.00 239 THR A O 1
ATOM 1791 N N . ASP A 1 240 ? 9.114 -11.508 -14.447 1.00 94.94 240 ASP A N 1
ATOM 1792 C CA . ASP A 1 240 ? 10.370 -10.795 -14.238 1.00 94.94 240 ASP A CA 1
ATOM 1793 C C . ASP A 1 240 ? 10.930 -10.342 -15.587 1.00 94.94 240 ASP A C 1
ATOM 1795 O O . ASP A 1 240 ? 11.297 -11.166 -16.420 1.00 94.94 240 ASP A O 1
ATOM 1799 N N . LEU A 1 241 ? 10.958 -9.034 -15.825 1.00 93.12 241 LEU A N 1
ATOM 1800 C CA . LEU A 1 241 ? 11.511 -8.450 -17.045 1.00 93.12 241 LEU A CA 1
ATOM 1801 C C . LEU A 1 241 ? 13.001 -8.123 -16.904 1.00 93.12 241 LEU A C 1
ATOM 1803 O O . LEU A 1 241 ? 13.671 -7.994 -17.925 1.00 93.12 241 LEU A O 1
ATOM 1807 N N . SER A 1 242 ? 13.537 -8.075 -15.678 1.00 84.62 242 SER A N 1
ATOM 1808 C CA . SER A 1 242 ? 14.975 -7.867 -15.434 1.00 84.62 242 SER A CA 1
ATOM 1809 C C . SER A 1 242 ? 15.821 -9.059 -15.889 1.00 84.62 242 SER A C 1
ATOM 1811 O O . SER A 1 242 ? 16.954 -8.909 -16.338 1.00 84.62 242 SER A O 1
ATOM 1813 N N . THR A 1 243 ? 15.254 -10.268 -15.828 1.00 79.69 243 THR A N 1
ATOM 1814 C CA . THR A 1 243 ? 15.940 -11.518 -16.194 1.00 79.69 243 THR A CA 1
ATOM 1815 C C . THR A 1 243 ? 15.443 -12.136 -17.507 1.00 79.69 243 THR A C 1
ATOM 1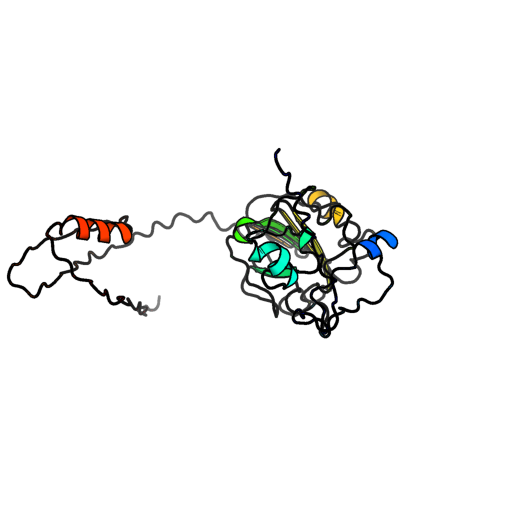817 O O . THR A 1 243 ? 15.897 -13.217 -17.892 1.00 79.69 243 THR A O 1
ATOM 1820 N N . GLY A 1 244 ? 14.554 -11.439 -18.227 1.00 66.38 244 GLY A N 1
ATOM 1821 C CA . GLY A 1 244 ? 13.816 -11.957 -19.382 1.00 66.38 244 GLY A CA 1
ATOM 1822 C C . GLY A 1 244 ? 12.612 -12.827 -18.977 1.00 66.38 244 GLY A C 1
ATOM 1823 O O . GLY A 1 244 ? 12.553 -13.317 -17.850 1.00 66.38 244 GLY A O 1
ATOM 1824 N N . PRO A 1 245 ? 11.632 -13.048 -19.876 1.00 56.31 245 PRO A N 1
ATOM 1825 C CA . PRO A 1 245 ? 10.363 -13.683 -19.526 1.00 56.31 245 PRO A CA 1
ATOM 1826 C C . PRO A 1 245 ? 10.559 -15.102 -18.974 1.00 56.31 245 PRO A C 1
ATOM 1828 O O . PRO A 1 245 ? 10.790 -16.059 -19.712 1.00 56.31 245 PRO A O 1
ATOM 1831 N N . ARG A 1 246 ? 10.413 -15.250 -17.654 1.00 52.47 246 ARG A N 1
ATOM 1832 C CA . ARG A 1 246 ? 10.230 -16.542 -16.991 1.00 52.47 246 ARG A CA 1
ATOM 1833 C C . ARG A 1 246 ? 8.740 -16.825 -16.888 1.00 52.47 246 ARG A C 1
ATOM 1835 O O . ARG A 1 246 ? 8.070 -16.325 -15.992 1.00 52.47 246 ARG A O 1
ATOM 1842 N N . THR A 1 247 ? 8.210 -17.654 -17.782 1.00 50.06 247 THR A N 1
ATOM 1843 C CA . THR A 1 247 ? 6.886 -18.247 -17.571 1.00 50.06 247 THR A CA 1
ATOM 1844 C C . THR A 1 247 ? 6.971 -19.178 -16.368 1.00 50.06 247 THR A C 1
ATOM 1846 O O . THR A 1 247 ? 7.479 -20.295 -16.482 1.00 50.06 247 THR A O 1
ATOM 1849 N N . SER A 1 248 ? 6.491 -18.718 -15.211 1.00 48.00 248 SER A N 1
ATOM 1850 C CA . SER A 1 248 ? 6.161 -19.626 -14.116 1.00 48.00 248 SER A CA 1
ATOM 1851 C C . SER A 1 248 ? 5.157 -20.637 -14.677 1.00 48.00 248 SER A C 1
ATOM 1853 O O . SER A 1 248 ? 4.177 -20.208 -15.300 1.00 48.00 248 SER A O 1
ATOM 1855 N N . PRO A 1 249 ? 5.406 -21.957 -14.581 1.00 45.88 249 PRO A N 1
ATOM 1856 C CA . PRO A 1 249 ? 4.475 -22.942 -15.098 1.00 45.88 249 PRO A CA 1
ATOM 1857 C C . PRO A 1 249 ? 3.118 -22.652 -14.469 1.00 45.88 249 PRO A C 1
ATOM 1859 O O . PRO A 1 249 ? 2.971 -22.705 -13.246 1.00 45.88 249 PRO A O 1
ATOM 1862 N N . ARG A 1 250 ? 2.145 -22.286 -15.317 1.00 45.00 250 ARG A N 1
ATOM 1863 C CA . ARG A 1 250 ? 0.741 -22.148 -14.928 1.00 45.00 250 ARG A CA 1
ATOM 1864 C C . ARG A 1 250 ? 0.446 -23.364 -14.056 1.00 45.00 250 ARG A C 1
ATOM 1866 O O . ARG A 1 250 ? 0.711 -24.465 -14.545 1.00 45.00 250 ARG A O 1
ATOM 1873 N N . PRO A 1 251 ? -0.016 -23.214 -12.799 1.00 48.25 251 PRO A N 1
ATOM 1874 C CA . PRO A 1 251 ? -0.441 -24.369 -12.034 1.00 48.25 251 PRO A CA 1
ATOM 1875 C C . PRO A 1 251 ? -1.457 -25.064 -12.920 1.00 48.25 251 PRO A C 1
ATOM 1877 O O . PRO A 1 251 ? -2.501 -24.487 -13.239 1.00 48.25 251 PRO A O 1
ATOM 1880 N N . SER A 1 252 ? -1.065 -26.225 -13.447 1.00 39.25 252 SER A N 1
ATOM 1881 C CA . SER A 1 252 ? -1.903 -27.047 -14.298 1.00 39.25 252 SER A CA 1
ATOM 1882 C C . SER A 1 252 ? -3.216 -27.114 -13.556 1.00 39.25 252 SER A C 1
ATOM 1884 O O . SER A 1 252 ? -3.206 -27.511 -12.387 1.00 39.25 252 SER A O 1
ATOM 1886 N N . SER A 1 253 ? -4.283 -26.606 -14.182 1.00 43.00 253 SER A N 1
ATOM 1887 C CA . SER A 1 253 ? -5.652 -26.681 -13.679 1.00 43.00 253 SER A CA 1
ATOM 1888 C C . SER A 1 253 ? -5.765 -27.960 -12.879 1.00 43.00 253 SER A C 1
ATOM 1890 O O . SER A 1 253 ? -5.523 -29.019 -13.466 1.00 43.00 253 SER A O 1
ATOM 1892 N N . VAL A 1 254 ? -5.965 -27.834 -11.562 1.00 41.19 254 VAL A N 1
ATOM 1893 C CA . VAL A 1 254 ? -5.978 -28.956 -10.624 1.00 41.19 254 VAL A CA 1
ATOM 1894 C C . VAL A 1 254 ? -6.789 -30.050 -11.297 1.00 41.19 254 VAL A C 1
ATOM 1896 O O . VAL A 1 254 ? -8.005 -29.923 -11.437 1.00 41.19 254 VAL A O 1
ATOM 1899 N N . SER A 1 255 ? -6.104 -31.072 -11.822 1.00 38.41 255 SER A N 1
ATOM 1900 C CA . SER A 1 255 ? -6.793 -32.270 -12.267 1.00 38.41 255 SER A CA 1
ATOM 1901 C C . SER A 1 255 ? -7.484 -32.724 -11.010 1.00 38.41 255 SER A C 1
ATOM 1903 O O . SER A 1 255 ? -6.805 -32.908 -10.002 1.00 38.41 255 SER A O 1
ATOM 1905 N N . SER A 1 256 ? -8.815 -32.747 -11.042 1.00 39.94 256 SER A N 1
ATOM 1906 C CA . SER A 1 256 ? -9.636 -33.229 -9.945 1.00 39.94 256 SER A CA 1
ATOM 1907 C C . SER A 1 256 ? -9.012 -34.537 -9.475 1.00 39.94 256 SER A C 1
ATOM 1909 O O . SER A 1 256 ? -9.108 -35.560 -10.153 1.00 39.94 256 SER A O 1
ATOM 1911 N N . ILE A 1 257 ? -8.259 -34.477 -8.373 1.00 35.88 257 ILE A N 1
ATOM 1912 C CA . ILE A 1 257 ? -7.750 -35.671 -7.732 1.00 35.88 257 ILE A CA 1
ATOM 1913 C C . ILE A 1 257 ? -9.016 -36.264 -7.157 1.00 35.88 257 ILE A C 1
ATOM 1915 O O . ILE A 1 257 ? -9.545 -35.803 -6.145 1.00 35.88 257 ILE A O 1
ATOM 1919 N N . HIS A 1 258 ? -9.551 -37.237 -7.882 1.00 32.47 258 HIS A N 1
ATOM 1920 C CA . HIS A 1 258 ? -10.589 -38.112 -7.398 1.00 32.47 258 HIS A CA 1
ATOM 1921 C C . HIS A 1 258 ? -9.943 -38.928 -6.273 1.00 32.47 258 HIS A C 1
ATOM 1923 O O . HIS A 1 258 ? -9.436 -40.029 -6.476 1.00 32.47 258 HIS A O 1
ATOM 1929 N N . CYS A 1 259 ? -9.863 -38.333 -5.082 1.00 29.94 259 CYS A N 1
ATOM 1930 C CA . CYS A 1 259 ? -9.553 -39.053 -3.864 1.00 29.94 259 CYS A CA 1
ATOM 1931 C C . CYS A 1 259 ? -10.687 -40.055 -3.668 1.00 29.94 259 CYS A C 1
ATOM 1933 O O . CYS A 1 259 ? -11.756 -39.714 -3.163 1.00 29.94 259 CYS A O 1
ATOM 1935 N N . SER A 1 260 ? -10.460 -41.297 -4.086 1.00 32.06 260 SER A N 1
ATOM 1936 C CA . SER A 1 260 ? -11.238 -42.434 -3.616 1.00 32.06 260 SER A CA 1
ATOM 1937 C C . SER A 1 260 ? -10.993 -42.564 -2.117 1.00 32.06 260 SER A C 1
ATOM 1939 O O . SER A 1 260 ? -10.058 -43.228 -1.675 1.00 32.06 260 SER A O 1
ATOM 1941 N N . PHE A 1 261 ? -11.812 -41.883 -1.320 1.00 33.59 261 PHE A N 1
ATOM 1942 C CA . PHE A 1 261 ? -11.868 -42.119 0.111 1.00 33.59 261 PHE A CA 1
ATOM 1943 C C . PHE A 1 261 ? -12.377 -43.546 0.321 1.00 33.59 261 PHE A C 1
ATOM 1945 O O . PHE A 1 261 ? -13.536 -43.862 0.048 1.00 33.59 261 PHE A O 1
ATOM 1952 N N . HIS A 1 262 ? -11.504 -44.427 0.806 1.00 34.75 262 HIS A N 1
ATOM 1953 C CA . HIS A 1 262 ? -11.921 -45.715 1.345 1.00 34.75 262 HIS A CA 1
ATOM 1954 C C . HIS A 1 262 ? -12.677 -45.454 2.654 1.00 34.75 262 HIS A C 1
ATOM 1956 O O . HIS A 1 262 ? -12.089 -45.349 3.731 1.00 34.75 262 HIS A O 1
ATOM 1962 N N . PHE A 1 263 ? -13.998 -45.305 2.557 1.00 39.84 263 PHE A N 1
ATOM 1963 C CA . PHE A 1 263 ? -14.861 -45.119 3.717 1.00 39.84 263 PHE A CA 1
ATOM 1964 C C . PHE A 1 263 ? -14.849 -46.381 4.583 1.00 39.84 263 PHE A C 1
ATOM 1966 O O . PHE A 1 263 ? -15.433 -47.407 4.227 1.00 39.84 263 PHE A O 1
ATOM 1973 N N . HIS A 1 264 ? -14.206 -46.302 5.747 1.00 42.53 264 HIS A N 1
ATOM 1974 C CA . HIS A 1 264 ? -14.443 -47.262 6.816 1.00 42.53 264 HIS A CA 1
ATOM 1975 C C . HIS A 1 264 ? -15.844 -47.009 7.380 1.00 42.53 264 HIS A C 1
ATOM 1977 O O . HIS A 1 264 ? -16.166 -45.909 7.828 1.00 42.53 264 HIS A O 1
ATOM 1983 N N . ARG A 1 265 ? -16.708 -48.028 7.318 1.00 51.59 265 ARG A N 1
ATOM 1984 C CA . ARG A 1 265 ? -18.017 -47.998 7.976 1.00 51.59 265 ARG A CA 1
ATOM 1985 C C . ARG A 1 265 ? -17.793 -48.032 9.485 1.00 51.59 265 ARG A C 1
ATOM 1987 O O . ARG A 1 265 ? -17.437 -49.075 10.024 1.00 51.59 265 ARG A O 1
ATOM 1994 N N . TYR A 1 266 ? -18.021 -46.914 10.161 1.00 45.28 266 TYR A N 1
ATOM 1995 C CA . TYR A 1 266 ? -18.066 -46.885 11.619 1.00 45.28 266 TYR A CA 1
ATOM 1996 C C . TYR A 1 266 ? -19.480 -47.240 12.082 1.00 45.28 266 TYR A C 1
ATOM 1998 O O . TYR A 1 266 ? -20.447 -46.568 11.727 1.00 45.28 266 TYR A O 1
ATOM 2006 N N . PHE A 1 267 ? -19.601 -48.309 12.868 1.00 51.09 267 PHE A N 1
ATOM 2007 C CA . PHE A 1 267 ? -20.816 -48.609 13.618 1.00 51.09 267 PHE A CA 1
ATOM 2008 C C . PHE A 1 267 ? -20.710 -47.939 14.986 1.00 51.09 267 PHE A C 1
ATOM 2010 O O . PHE A 1 267 ? -19.825 -48.272 15.771 1.00 51.09 267 PHE A O 1
ATOM 2017 N N . ILE A 1 268 ? -21.605 -46.995 15.270 1.00 47.19 268 ILE A N 1
ATOM 2018 C CA . ILE A 1 268 ? -21.745 -46.412 16.606 1.00 47.19 268 ILE A CA 1
ATOM 2019 C C . ILE A 1 268 ? -22.835 -47.205 17.328 1.00 47.19 268 ILE A C 1
ATOM 2021 O O . ILE A 1 268 ? -23.998 -47.169 16.928 1.00 47.19 268 ILE A O 1
ATOM 2025 N N . TYR A 1 269 ? -22.457 -47.940 18.373 1.00 44.59 269 TYR A N 1
ATOM 2026 C CA . TYR A 1 269 ? -23.401 -48.616 19.259 1.00 44.59 269 TYR A CA 1
ATOM 2027 C C . TYR A 1 269 ? -23.707 -47.708 20.450 1.00 44.59 269 TYR A C 1
ATOM 2029 O O . TYR A 1 269 ? -22.801 -47.317 21.182 1.00 44.59 269 TYR A O 1
ATOM 2037 N N . PHE A 1 270 ? -24.983 -47.391 20.659 1.00 43.59 270 PHE A N 1
ATOM 2038 C CA . PHE A 1 270 ? -25.442 -46.730 21.877 1.00 43.59 270 PHE A CA 1
ATOM 2039 C C . PHE A 1 270 ? -25.843 -47.803 22.892 1.00 43.59 270 PHE A C 1
ATOM 2041 O O . PHE A 1 270 ? -26.792 -48.553 22.668 1.00 43.59 270 PHE A O 1
ATOM 2048 N N . LEU A 1 271 ? -25.113 -47.892 24.003 1.00 39.44 271 LEU A N 1
ATOM 2049 C CA . LEU A 1 271 ? -25.482 -48.736 25.137 1.00 39.44 271 LEU A CA 1
ATOM 2050 C C . LEU A 1 271 ? -26.390 -47.927 26.071 1.00 39.44 271 LEU A C 1
ATOM 2052 O O . LEU A 1 271 ? -25.937 -47.004 26.742 1.00 39.44 271 LEU A O 1
ATOM 2056 N N . SER A 1 272 ? -27.680 -48.268 26.088 1.00 43.22 272 SER A N 1
ATOM 2057 C CA . SER A 1 272 ? -28.639 -47.796 27.094 1.00 43.22 272 SER A CA 1
ATOM 2058 C C . SER A 1 272 ? -28.585 -48.720 28.311 1.00 43.22 272 SER A C 1
ATOM 2060 O O . SER A 1 272 ? -28.660 -49.939 28.163 1.00 43.22 272 SER A O 1
ATOM 2062 N N . THR A 1 273 ? -28.471 -48.152 29.511 1.00 43.53 273 THR A N 1
ATOM 2063 C CA . THR A 1 273 ? -28.386 -48.890 30.784 1.00 43.53 273 THR A CA 1
ATOM 2064 C C . THR A 1 273 ? -29.737 -49.312 31.363 1.00 43.53 273 THR A C 1
ATOM 2066 O O . THR A 1 273 ? -29.761 -49.883 32.448 1.00 43.53 273 THR A O 1
ATOM 2069 N N . ASN A 1 274 ? -30.852 -49.104 30.655 1.00 45.16 274 ASN A N 1
ATOM 2070 C CA . ASN A 1 274 ? -32.165 -49.578 31.095 1.00 45.16 274 ASN A CA 1
ATOM 2071 C C . ASN A 1 274 ? -32.763 -50.595 30.117 1.00 45.16 274 ASN A C 1
ATOM 2073 O O . ASN A 1 274 ? -32.830 -50.385 28.905 1.00 45.16 274 ASN A O 1
ATOM 2077 N N . SER A 1 275 ? -33.177 -51.718 30.698 1.00 46.44 275 SER A N 1
ATOM 2078 C CA . SER A 1 275 ? -33.586 -52.985 30.101 1.00 46.44 275 SER A CA 1
ATOM 2079 C C . SER A 1 275 ? -34.738 -52.882 29.096 1.00 46.44 275 SER A C 1
ATOM 2081 O O . SER A 1 275 ? -35.874 -53.187 29.426 1.00 46.44 275 SER A O 1
ATOM 2083 N N . THR A 1 276 ? -34.433 -52.512 27.853 1.00 44.81 276 THR A N 1
ATOM 2084 C CA . THR A 1 276 ? -35.164 -52.905 26.633 1.00 44.81 276 THR A CA 1
ATOM 2085 C C . THR A 1 276 ? -34.284 -52.558 25.433 1.00 44.81 276 THR A C 1
ATOM 2087 O O . THR A 1 276 ? -34.060 -51.386 25.139 1.00 44.81 276 THR A O 1
ATOM 2090 N N . ILE A 1 277 ? -33.730 -53.568 24.759 1.00 40.78 277 ILE A N 1
ATOM 2091 C CA . ILE A 1 277 ? -32.853 -53.374 23.596 1.00 40.78 277 ILE A CA 1
ATOM 2092 C C . ILE A 1 277 ? -33.730 -53.057 22.379 1.00 40.78 277 ILE A C 1
ATOM 2094 O O . ILE A 1 277 ? -34.369 -53.951 21.830 1.00 40.78 277 ILE A O 1
ATOM 2098 N N . LEU A 1 278 ? -33.742 -51.796 21.939 1.00 42.19 278 LEU A N 1
ATOM 2099 C CA . LEU A 1 278 ? -34.170 -51.429 20.587 1.00 42.19 278 LEU A CA 1
ATOM 2100 C C . LEU A 1 278 ? -32.916 -51.278 19.715 1.00 42.19 278 LEU A C 1
ATOM 2102 O O . LEU A 1 278 ? -32.232 -50.256 19.747 1.00 42.19 278 LEU A O 1
ATOM 2106 N N . SER A 1 279 ? -32.587 -52.306 18.938 1.00 42.47 279 SER A N 1
ATOM 2107 C CA . SER A 1 279 ? -31.503 -52.256 17.956 1.00 42.47 279 SER A CA 1
ATOM 2108 C C . SER A 1 279 ? -31.958 -51.476 16.720 1.00 42.47 279 SER A C 1
ATOM 2110 O O . SER A 1 279 ? -32.558 -52.019 15.799 1.00 42.47 279 SER A O 1
ATOM 2112 N N . SER A 1 280 ? -31.666 -50.175 16.691 1.00 45.69 280 SER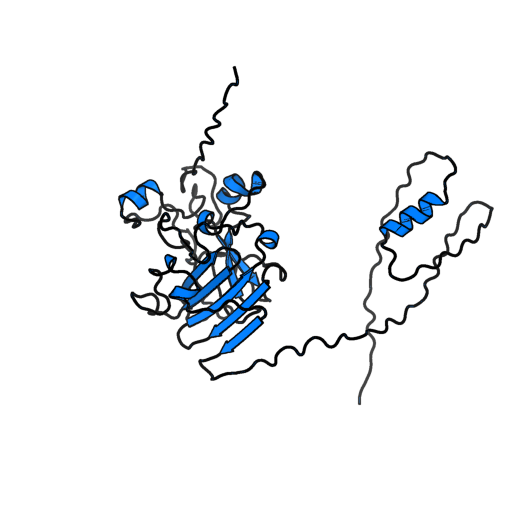 A N 1
ATOM 2113 C CA . SER A 1 280 ? -31.802 -49.353 15.483 1.00 45.69 280 SER A CA 1
ATOM 2114 C C . SER A 1 280 ? -30.421 -49.083 14.895 1.00 45.69 280 SER A C 1
ATOM 2116 O O . SER A 1 280 ? -29.670 -48.271 15.426 1.00 45.69 280 SER A O 1
ATOM 2118 N N . ALA A 1 281 ? -30.076 -49.749 13.793 1.00 45.47 281 ALA A N 1
ATOM 2119 C CA . ALA A 1 281 ? -28.896 -49.395 13.012 1.00 45.47 281 ALA A CA 1
ATOM 2120 C C . ALA A 1 281 ? -29.222 -48.166 12.148 1.00 45.47 281 ALA A C 1
ATOM 2122 O O . ALA A 1 281 ? -30.120 -48.218 11.308 1.00 45.47 281 ALA A O 1
ATOM 2123 N N . VAL A 1 282 ? -28.508 -47.059 12.350 1.00 47.59 282 VAL A N 1
ATOM 2124 C CA . VAL A 1 282 ? -28.585 -45.892 11.461 1.00 47.59 282 VAL A CA 1
ATOM 2125 C C . VAL A 1 282 ? -27.388 -45.948 10.522 1.00 47.59 282 VAL A C 1
ATOM 2127 O O . VAL A 1 282 ? -26.243 -45.833 10.952 1.00 47.59 282 VAL A O 1
ATOM 2130 N N . SER A 1 283 ? -27.651 -46.162 9.234 1.00 44.91 283 SER A N 1
ATOM 2131 C CA . SER A 1 283 ? -26.632 -46.061 8.190 1.00 44.91 283 SER A CA 1
ATOM 2132 C C . SER A 1 283 ? -26.547 -44.605 7.739 1.00 44.91 283 SER A C 1
ATOM 2134 O O . SER A 1 283 ? -27.534 -44.051 7.261 1.00 44.91 283 SER A O 1
ATOM 2136 N N . LEU A 1 284 ? -25.390 -43.972 7.931 1.00 46.19 284 LEU A N 1
ATOM 2137 C CA . LEU A 1 284 ? -25.130 -42.600 7.494 1.00 46.19 284 LEU A CA 1
ATOM 2138 C C . LEU A 1 284 ? -24.301 -42.619 6.206 1.00 46.19 284 LEU A C 1
ATOM 2140 O O . LEU A 1 284 ? -23.224 -43.213 6.163 1.00 46.19 284 LEU A O 1
ATOM 2144 N N . THR A 1 285 ? -24.799 -41.951 5.165 1.00 43.88 285 THR A N 1
ATOM 2145 C CA . THR A 1 285 ? -24.066 -41.653 3.923 1.00 43.88 285 THR A CA 1
ATOM 2146 C C . THR A 1 285 ? -23.545 -40.209 3.938 1.00 43.88 285 THR A C 1
ATOM 2148 O O . THR A 1 285 ? -24.098 -39.341 4.618 1.00 43.88 285 THR A O 1
ATOM 2151 N N . SER A 1 286 ? -22.444 -39.954 3.219 1.00 45.38 286 SER A N 1
ATOM 2152 C CA . SER A 1 286 ? -21.476 -38.868 3.476 1.00 45.38 286 SER A CA 1
ATOM 2153 C C . SER A 1 286 ? -21.910 -37.421 3.174 1.00 45.38 286 SER A C 1
ATOM 2155 O O . SER A 1 286 ? -21.057 -36.546 3.069 1.00 45.38 286 SER A O 1
ATOM 2157 N N . THR A 1 287 ? -23.203 -37.131 3.047 1.00 43.38 287 THR A N 1
ATOM 2158 C CA . THR A 1 287 ? -23.727 -35.762 2.839 1.00 43.38 287 THR A CA 1
ATOM 2159 C C . THR A 1 287 ? -24.689 -35.309 3.932 1.00 43.38 287 THR A C 1
ATOM 2161 O O . THR A 1 287 ? -25.413 -34.327 3.777 1.00 43.38 287 THR A O 1
ATOM 2164 N N . THR A 1 288 ? -24.684 -35.985 5.079 1.00 44.31 288 THR A N 1
ATOM 2165 C CA . THR A 1 288 ? -25.510 -35.575 6.217 1.00 44.31 288 THR A CA 1
ATOM 2166 C C . THR A 1 288 ? -24.731 -34.567 7.061 1.00 44.31 288 THR A C 1
ATOM 2168 O O . THR A 1 288 ? -23.768 -34.938 7.729 1.00 44.31 288 THR A O 1
ATOM 2171 N N . SER A 1 289 ? -25.112 -33.284 7.020 1.00 43.31 289 SER A N 1
ATOM 2172 C CA . SER A 1 289 ? -24.554 -32.281 7.935 1.00 43.31 289 SER A CA 1
ATOM 2173 C C . SER A 1 289 ? -24.817 -32.712 9.382 1.00 43.31 289 SER A C 1
ATOM 2175 O O . SER A 1 289 ? -25.879 -33.261 9.685 1.00 43.31 289 SER A O 1
ATOM 2177 N N . ILE A 1 290 ? -23.865 -32.461 10.285 1.00 45.53 290 ILE A N 1
ATOM 2178 C CA . ILE A 1 290 ? -23.950 -32.841 11.710 1.00 45.53 290 ILE A CA 1
ATOM 2179 C C . ILE A 1 290 ? -25.259 -32.331 12.353 1.00 45.53 290 ILE A C 1
ATOM 2181 O O . ILE A 1 290 ? -25.839 -32.995 13.209 1.00 45.53 290 ILE A O 1
ATOM 2185 N N . THR A 1 291 ? -25.796 -31.216 11.854 1.00 43.88 291 THR A N 1
ATOM 2186 C CA . THR A 1 291 ? -27.101 -30.653 12.226 1.00 43.88 291 THR A CA 1
ATOM 2187 C C . THR A 1 291 ? -28.303 -31.556 11.915 1.00 43.88 291 THR A C 1
ATOM 2189 O O . THR A 1 291 ? -29.205 -31.650 12.741 1.00 43.88 291 THR A O 1
ATOM 2192 N N . LYS A 1 292 ? -28.313 -32.300 10.799 1.00 44.88 292 LYS A N 1
ATOM 2193 C CA . LYS A 1 292 ? -29.432 -33.198 10.437 1.00 44.88 292 LYS A CA 1
ATOM 2194 C C . LYS A 1 292 ? -29.461 -34.504 11.239 1.00 44.88 292 LYS A C 1
ATOM 2196 O O . LYS A 1 292 ? -30.517 -35.122 11.388 1.00 44.88 292 LYS A O 1
ATOM 2201 N N . VAL A 1 293 ? -28.318 -34.931 11.783 1.00 48.31 293 VAL A N 1
ATOM 2202 C CA . VAL A 1 293 ? -28.244 -36.128 12.640 1.00 48.31 293 VAL A CA 1
ATOM 2203 C C . VAL A 1 293 ? -28.944 -35.871 13.978 1.00 48.31 293 VAL A C 1
ATOM 2205 O O . VAL A 1 293 ? -29.692 -36.727 14.446 1.00 48.31 293 VAL A O 1
ATOM 2208 N N . ALA A 1 294 ? -28.787 -34.670 14.545 1.00 46.81 294 ALA A N 1
ATOM 2209 C CA . ALA A 1 294 ? -29.468 -34.265 15.774 1.00 46.81 294 ALA A CA 1
ATOM 2210 C C . ALA A 1 294 ? -31.000 -34.200 15.605 1.00 46.81 294 ALA A C 1
ATOM 2212 O O . ALA A 1 294 ? -31.733 -34.689 16.464 1.00 46.81 294 ALA A O 1
ATOM 2213 N N . GLU A 1 295 ? -31.490 -33.693 14.468 1.00 47.78 295 GLU A N 1
ATOM 2214 C CA . GLU A 1 295 ? -32.929 -33.649 14.157 1.00 47.78 295 GLU A CA 1
ATOM 2215 C C . GLU A 1 295 ? -33.542 -35.046 13.984 1.00 47.78 295 GLU A C 1
ATOM 2217 O O . GLU A 1 295 ? -34.644 -35.308 14.464 1.00 47.78 295 GLU A O 1
ATOM 2222 N N . THR A 1 296 ? -32.816 -35.977 13.355 1.00 49.69 296 THR A N 1
ATOM 2223 C CA . THR A 1 296 ? -33.311 -37.347 13.127 1.00 49.69 296 THR A CA 1
ATOM 2224 C C . THR A 1 296 ? -33.403 -38.148 14.431 1.00 49.69 296 THR A C 1
ATOM 2226 O O . THR A 1 296 ? -34.300 -38.978 14.591 1.00 49.69 296 THR A O 1
ATOM 2229 N N . VAL A 1 297 ? -32.499 -37.892 15.382 1.00 49.75 297 VAL A N 1
ATOM 2230 C CA . VAL A 1 297 ? -32.546 -38.503 16.718 1.00 49.75 297 VAL A CA 1
ATOM 2231 C C . VAL A 1 297 ? -33.670 -37.885 17.556 1.00 49.75 297 VAL A C 1
ATOM 2233 O O . VAL A 1 297 ? -34.425 -38.630 18.175 1.00 49.75 297 VAL A O 1
ATOM 2236 N N . ALA A 1 298 ? -33.863 -36.562 17.499 1.00 45.94 298 ALA A N 1
ATOM 2237 C CA . ALA A 1 298 ? -34.934 -35.868 18.221 1.00 45.94 298 ALA A CA 1
ATOM 2238 C C . ALA A 1 298 ? -36.345 -36.243 17.722 1.00 45.94 298 ALA A C 1
ATOM 2240 O O . ALA A 1 298 ? -37.267 -36.400 18.524 1.00 45.94 298 ALA A O 1
ATOM 2241 N N . ALA A 1 299 ? -36.516 -36.456 16.412 1.00 46.66 299 ALA A N 1
ATOM 2242 C CA . ALA A 1 299 ? -37.795 -36.840 15.811 1.00 46.66 299 ALA A CA 1
ATOM 2243 C C . ALA A 1 299 ? -38.257 -38.263 16.184 1.00 46.66 299 ALA A C 1
ATOM 2245 O O . ALA A 1 299 ? -39.451 -38.551 16.132 1.00 46.66 299 ALA A O 1
ATOM 2246 N N . LYS A 1 300 ? -37.341 -39.159 16.582 1.00 47.41 300 LYS A N 1
ATOM 2247 C CA . LYS A 1 300 ? -37.684 -40.524 17.024 1.00 47.41 300 LYS A CA 1
ATOM 2248 C C . LYS A 1 300 ? -37.990 -40.636 18.518 1.00 47.41 300 LYS A C 1
ATOM 2250 O O . LYS A 1 300 ? -38.462 -41.681 18.955 1.00 47.41 300 LYS A O 1
ATOM 2255 N N . THR A 1 301 ? -37.770 -39.576 19.291 1.00 45.34 301 THR A N 1
ATOM 2256 C CA . THR A 1 301 ? -38.004 -39.531 20.741 1.00 45.34 301 THR A CA 1
ATOM 2257 C C . THR A 1 301 ? -39.216 -38.670 21.112 1.00 45.34 301 THR A C 1
ATOM 2259 O O . THR A 1 301 ? -39.188 -37.979 22.128 1.00 45.34 301 THR A O 1
ATOM 2262 N N . SER A 1 302 ? -40.306 -38.696 20.326 1.00 39.62 302 SER A N 1
ATOM 2263 C CA . SER A 1 302 ? -41.575 -38.052 20.713 1.00 39.62 302 SER A CA 1
ATOM 2264 C C . SER A 1 302 ? -42.299 -38.873 21.792 1.00 39.62 302 SER A C 1
ATOM 2266 O O . SER A 1 302 ? -43.312 -39.531 21.559 1.00 39.62 302 SER A O 1
ATOM 2268 N N . GLY A 1 303 ? -41.736 -38.855 22.992 1.00 39.00 303 GLY A N 1
ATOM 2269 C CA . GLY A 1 303 ? -42.297 -39.425 24.204 1.00 39.00 303 GLY A CA 1
ATOM 2270 C C . GLY A 1 303 ? -41.863 -38.552 25.369 1.00 39.00 303 GLY A C 1
ATOM 2271 O O . GLY A 1 303 ? -40.722 -38.631 25.806 1.00 39.00 303 GLY A O 1
ATOM 2272 N N . SER A 1 304 ? -42.776 -37.679 25.793 1.00 41.81 304 SER A N 1
ATOM 2273 C CA . SER A 1 304 ? -42.701 -36.775 26.944 1.00 41.81 304 SER A CA 1
ATOM 2274 C C . SER A 1 304 ? -41.772 -37.242 28.072 1.00 41.81 304 SER A C 1
ATOM 2276 O O . SER A 1 304 ? -42.146 -38.166 28.783 1.00 41.81 304 SER A O 1
ATOM 2278 N N . VAL A 1 305 ? -40.637 -36.559 28.287 1.00 33.62 305 VAL A N 1
ATOM 2279 C CA . VAL A 1 305 ? -40.076 -36.278 29.625 1.00 33.62 305 VAL A CA 1
ATOM 2280 C C . VAL A 1 305 ? -39.205 -35.017 29.554 1.00 33.62 305 VAL A C 1
ATOM 2282 O O . VAL A 1 305 ? -38.244 -34.937 28.792 1.00 33.62 305 VAL A O 1
ATOM 2285 N N . SER A 1 306 ? -39.537 -34.031 30.383 1.00 39.75 306 SER A N 1
ATOM 2286 C CA . SER A 1 306 ? -38.735 -32.837 30.642 1.00 39.75 306 SER A CA 1
ATOM 2287 C C . SER A 1 306 ? -37.549 -33.190 31.542 1.00 39.75 306 SER A C 1
ATOM 2289 O O . SER A 1 306 ? -37.743 -33.322 32.743 1.00 39.75 306 SER A O 1
ATOM 2291 N N . HIS A 1 307 ? -36.334 -33.307 30.999 1.00 33.38 307 HIS A N 1
ATOM 2292 C CA . HIS A 1 307 ? -35.091 -33.158 31.767 1.00 33.38 307 HIS A CA 1
ATOM 2293 C C . HIS A 1 307 ? -33.952 -32.643 30.874 1.00 33.38 307 HIS A C 1
ATOM 2295 O O . HIS A 1 307 ? -33.670 -33.190 29.812 1.00 33.38 307 HIS A O 1
ATOM 2301 N N . PHE A 1 308 ? -33.310 -31.564 31.332 1.00 34.59 308 PHE A N 1
ATOM 2302 C CA . PHE A 1 308 ? -32.099 -30.970 30.767 1.00 34.59 308 PHE A CA 1
ATOM 2303 C C . PHE A 1 308 ? -31.002 -32.030 30.571 1.00 34.59 308 PHE A C 1
ATOM 2305 O O . PHE A 1 308 ? -30.536 -32.618 31.545 1.00 34.59 308 PHE A O 1
ATOM 2312 N N . LEU A 1 309 ? -30.546 -32.227 29.330 1.00 29.09 309 LEU A N 1
ATOM 2313 C CA . LEU A 1 309 ? -29.325 -32.978 29.037 1.00 29.09 309 LEU A CA 1
ATOM 2314 C C . LEU A 1 309 ? -28.154 -31.996 28.889 1.00 29.09 309 LEU A C 1
ATOM 2316 O O . LEU A 1 309 ? -28.078 -31.238 27.924 1.00 29.09 309 LEU A O 1
ATOM 2320 N N . HIS A 1 310 ? -27.227 -32.020 29.846 1.00 29.66 310 HIS A N 1
ATOM 2321 C CA . HIS A 1 310 ? -25.863 -31.538 29.635 1.00 29.66 310 HIS A CA 1
ATOM 2322 C C . HIS A 1 310 ? -25.135 -32.537 28.728 1.00 29.66 310 HIS A C 1
ATOM 2324 O O . HIS A 1 310 ? -24.918 -33.684 29.113 1.00 29.66 310 HIS A O 1
ATOM 2330 N N . ILE A 1 311 ? -24.765 -32.103 27.524 1.00 33.34 311 ILE A N 1
ATOM 2331 C CA . ILE A 1 311 ? -23.902 -32.864 26.615 1.00 33.34 311 ILE A CA 1
ATOM 2332 C C . ILE A 1 311 ? -22.453 -32.453 26.918 1.00 33.34 311 ILE A C 1
ATOM 2334 O O . ILE A 1 311 ? -22.118 -31.287 26.700 1.00 33.34 311 ILE A O 1
ATOM 2338 N N . PRO A 1 312 ? -21.569 -33.341 27.407 1.00 35.09 312 PRO A N 1
ATOM 2339 C CA . PRO A 1 312 ? -20.149 -33.032 27.438 1.00 35.09 312 PRO A CA 1
ATOM 2340 C C . PRO A 1 312 ? -19.604 -33.085 26.006 1.00 35.09 312 PRO A C 1
ATOM 2342 O O . PRO A 1 312 ? -19.845 -34.041 25.266 1.00 35.09 312 PRO A O 1
ATOM 2345 N N . PHE A 1 313 ? -18.884 -32.039 25.606 1.00 30.89 313 PHE A N 1
ATOM 2346 C CA . PHE A 1 313 ? -18.185 -31.973 24.325 1.00 30.89 313 PHE A CA 1
ATOM 2347 C C . PHE A 1 313 ? -17.205 -33.150 24.195 1.00 30.89 313 PHE A C 1
ATOM 2349 O O . PHE A 1 313 ? -16.248 -33.272 24.958 1.00 30.89 313 PHE A O 1
ATOM 2356 N N . LEU A 1 314 ? -17.449 -34.018 23.212 1.00 34.19 314 LEU A N 1
ATOM 2357 C CA . LEU A 1 314 ? -16.544 -35.089 22.809 1.00 34.19 314 LEU A CA 1
ATOM 2358 C C . LEU A 1 314 ? -15.369 -34.474 22.030 1.00 34.19 314 LEU A C 1
ATOM 2360 O O . LEU A 1 314 ? -15.514 -34.115 20.863 1.00 34.19 314 LEU A O 1
ATOM 2364 N N . PHE A 1 315 ? -14.205 -34.343 22.668 1.00 30.27 315 PHE A N 1
ATOM 2365 C CA . PHE A 1 315 ? -12.956 -34.016 21.977 1.00 30.27 315 PHE A CA 1
ATOM 2366 C C . PHE A 1 315 ? -12.467 -35.245 21.199 1.00 30.27 315 PHE A C 1
ATOM 2368 O O . PHE A 1 315 ? -12.008 -36.222 21.789 1.00 30.27 315 PHE A O 1
ATOM 2375 N N . ILE A 1 316 ? -12.544 -35.198 19.868 1.00 37.41 316 ILE A N 1
ATOM 2376 C CA . ILE A 1 316 ? -11.853 -36.157 18.999 1.00 37.41 316 ILE A CA 1
ATOM 2377 C C . ILE A 1 316 ? -10.439 -35.615 18.773 1.00 37.41 316 ILE A C 1
ATOM 2379 O O . ILE A 1 316 ? -10.232 -34.702 17.976 1.00 37.41 316 IL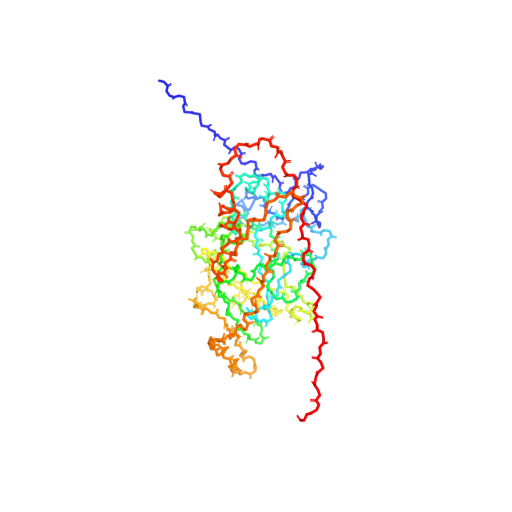E A O 1
ATOM 2383 N N . ALA A 1 317 ? -9.461 -36.150 19.504 1.00 31.33 317 ALA A N 1
ATOM 2384 C CA . ALA A 1 317 ? -8.051 -35.889 19.244 1.00 31.33 317 ALA A CA 1
ATOM 2385 C C . ALA A 1 317 ? -7.598 -36.723 18.035 1.00 31.33 317 ALA A C 1
ATOM 2387 O O . ALA A 1 317 ? -7.560 -37.951 18.101 1.00 31.33 317 ALA A O 1
ATOM 2388 N N . PHE A 1 318 ? -7.254 -36.063 16.928 1.00 33.66 318 PHE A N 1
ATOM 2389 C CA . PHE A 1 318 ? -6.566 -36.703 15.809 1.00 33.66 318 PHE A CA 1
ATOM 2390 C C . PHE A 1 318 ? -5.073 -36.799 16.135 1.00 33.66 318 PHE A C 1
ATOM 2392 O O . PHE A 1 318 ? -4.359 -35.799 16.098 1.00 33.66 318 PHE A O 1
ATOM 2399 N N . THR A 1 319 ? -4.582 -37.996 16.446 1.00 31.88 319 THR A N 1
ATOM 2400 C CA . THR A 1 319 ? -3.145 -38.283 16.399 1.00 31.88 319 THR A CA 1
ATOM 2401 C C . THR A 1 319 ? -2.767 -38.658 14.962 1.00 31.88 319 THR A C 1
ATOM 2403 O O . THR A 1 319 ? -3.342 -39.600 14.411 1.00 31.88 319 THR A O 1
ATOM 2406 N N . PRO A 1 320 ? -1.825 -37.957 14.302 1.00 34.94 320 PRO A N 1
ATOM 2407 C CA . PRO A 1 320 ? -1.356 -38.386 12.995 1.00 34.94 320 PRO A CA 1
ATOM 2408 C C . PRO A 1 320 ? -0.474 -39.628 13.160 1.00 34.94 320 PRO A C 1
ATOM 2410 O O . PRO A 1 320 ? 0.569 -39.602 13.816 1.00 34.94 320 PRO A O 1
ATOM 2413 N N . PHE A 1 321 ? -0.914 -40.729 12.556 1.00 34.62 321 PHE A N 1
ATOM 2414 C CA . PHE A 1 321 ? -0.149 -41.963 12.434 1.00 34.62 321 PHE A CA 1
ATOM 2415 C C . PHE A 1 321 ? 1.045 -41.723 11.493 1.00 34.62 321 PHE A C 1
ATOM 2417 O O . PHE A 1 321 ? 0.872 -41.439 10.309 1.00 34.62 321 PHE A O 1
ATOM 2424 N N . ARG A 1 322 ? 2.266 -41.834 12.027 1.00 41.12 322 ARG A N 1
ATOM 2425 C CA . ARG A 1 322 ? 3.504 -41.999 11.252 1.00 41.12 322 ARG A CA 1
ATOM 2426 C C . ARG A 1 322 ? 3.655 -43.483 10.896 1.00 41.12 322 ARG A C 1
ATOM 2428 O O . ARG A 1 322 ? 3.775 -44.303 11.800 1.00 41.12 322 ARG A O 1
ATOM 2435 N N . SER A 1 323 ? 3.753 -43.816 9.612 1.00 35.91 323 SER A N 1
ATOM 2436 C CA . SER A 1 323 ? 4.446 -45.027 9.137 1.00 35.91 323 SER A CA 1
ATOM 2437 C C . SER A 1 323 ? 5.073 -44.724 7.771 1.00 35.91 323 SER A C 1
ATOM 2439 O O . SER A 1 323 ? 4.368 -44.276 6.874 1.00 35.91 323 SER A O 1
ATOM 2441 N N . LEU A 1 324 ? 6.403 -44.706 7.638 1.00 40.56 324 LEU A N 1
ATOM 2442 C CA . LEU A 1 324 ? 7.268 -45.879 7.411 1.00 40.56 324 LEU A CA 1
ATOM 2443 C C . LEU A 1 324 ? 6.931 -46.611 6.108 1.00 40.56 324 LEU A C 1
ATOM 2445 O O . LEU A 1 324 ? 6.079 -47.481 6.135 1.00 40.56 324 LEU A O 1
ATOM 2449 N N . PHE A 1 325 ? 7.634 -46.249 5.031 1.00 40.06 325 PHE A N 1
ATOM 2450 C CA . PHE A 1 325 ? 8.247 -47.092 3.985 1.00 40.06 325 PHE A CA 1
ATOM 2451 C C . PHE A 1 325 ? 9.250 -46.153 3.272 1.00 40.06 325 PHE A C 1
ATOM 2453 O O . PHE A 1 325 ? 8.893 -45.015 2.986 1.00 40.06 325 PHE A O 1
ATOM 2460 N N . GLY A 1 326 ? 10.536 -46.447 3.091 1.00 32.12 326 GLY A N 1
ATOM 2461 C CA . GLY A 1 326 ? 11.191 -47.739 2.903 1.00 32.12 326 GLY A CA 1
ATOM 2462 C C . GLY A 1 326 ? 11.609 -47.830 1.435 1.00 32.12 326 GLY A C 1
ATOM 2463 O O . GLY A 1 326 ? 10.737 -47.820 0.576 1.00 32.12 326 GLY A O 1
ATOM 2464 N N . ASP A 1 327 ? 12.920 -47.840 1.203 1.00 41.19 327 ASP A N 1
ATOM 2465 C CA . ASP A 1 327 ? 13.660 -47.833 -0.068 1.00 41.19 327 ASP A CA 1
ATOM 2466 C C . ASP A 1 327 ? 13.012 -48.559 -1.263 1.00 41.19 327 ASP A C 1
ATOM 2468 O O . ASP A 1 327 ? 12.593 -49.708 -1.126 1.00 41.19 327 ASP A O 1
ATOM 2472 N N . PHE A 1 328 ? 13.017 -47.898 -2.431 1.00 41.91 328 PHE A N 1
ATOM 2473 C CA . PHE A 1 328 ? 13.548 -48.366 -3.728 1.00 41.91 328 PHE A CA 1
ATOM 2474 C C . PHE A 1 328 ? 13.648 -47.192 -4.714 1.00 41.91 328 PHE A C 1
ATOM 2476 O O . PHE A 1 328 ? 12.704 -46.370 -4.753 1.00 41.91 328 PHE A O 1
#

Radius of gyration: 27.73 Å; chains: 1; bounding box: 64×80×51 Å

pLDDT: mean 73.53, std 23.4, range [29.09, 98.19]

Sequence (328 aa):
MILALTLFFISSASAQYTPGGPTQAGLPPGCVGSYPDIPKCRANNWFIPDADPCYPVTSVPMPGQQVYIRDEKNFCINLPNPNSIVMQNNYYNNGLKPTIVQAEGYVQSFCVGDYLPPGAMRMSSSAILSAHVVKYDNYIQIHGKMDCGALGINCQQSSPGAYDDGEHCGKEPYSGVDSSANGNPGFENYVEMAGDGLYCMRVCAPGTMVVGGVCDVTHDTEGCVSFMKVDFVDGFSFTDLSTGPRTSPRPSSVSSIHCSFHFHRYFIYFLSTNSTILSSAVSLTSTTSITKVAETVAAKTSGSVSHFLHIPFLFIAFTPFRSLFGDF

Secondary structure (DSSP, 8-state):
---------------SB-TTS---TTSPTTB------HHHHHHTTT---S--TT--SS-SSPTT-EE-EEETTEEEEEEE-TT-HHHHHHTGGGT----TGGGTTSEEEEEESS---TTPEEPPTTSEEEEEEEE-SSEEEEEEEE-HHHHT-----SSTT-S-SS-S-SS-TT-EE--STTS-TT--EEEEEEETTEEEEEEE-TT-SSTTSTT-GGGTTTHHHHHS-----SEEEEEESSS-----------------------------SSS-------PPPTT--HHHHHHHHHHT--S-------------------------

Foldseek 3Di:
DDPPPPPPPPPCPPPQFDAQDDDDPQWPHRGQWQFDDLVQCVVVVLDDPDDRNGDGPDDFLDFQQAWFCDFLQWTKDKAADCPRPSCCVPAVVVVHAAARLRRQRRIGIETGDDDDTGNHHHQDPQQFQEWEWEADPWKIKIKEFGDCVSVRHDQDDPDFQASDPSSGSFHRPRHWHPCDPPGNPQFTHKQKTHHNRIIMMMTGHPPQCDVVGLHPRVCSRVGCCRNVVDDYDGYTYYAYPHVPGDGPPDPPPPPPPPPPPPDDFDFDDDDDPDPDDDDDGDGDDDPDDPVVVVVVVVVVPPDDDDDDDDDDDDDDDDDDDDDDDDDD